Protein AF-0000000081091062 (afdb_homodimer)

Sequence (230 aa):
MADDKKVSDTETNADCGVCDRPVRKIGVLCGLCEGWFHVGCEKLSKDDYEKLTELGDKSHWFCKTCRSKFKGMKKEIQVLREDNKALKNRLEAVEKRMDDLQNDIGESDRRNKRRMADDKKVSDTETNADCGVCDRPVRKIGVLCGLCEGWFHVGCEKLSKDDYEKLTELGDKSHWFCKTCRSKFKGMKKEIQVLREDNKALKNRLEAVEKRMDDLQNDIGESDRRNKRR

Foldseek 3Di:
DPPPPQQPFPQDQAAAPQPRHGDTRAWDAAPPPRHIHHCVSQPHDPVNSVVCVVCPPVDGDHGPVVVVVVVCPVVVVVVVVVVVVVVVVVVVVVVVVVVVVVVVVVVVVVVVVVD/DPPPPQQPFPQDQAAAPQPRHGDTRAWDAAPPPRHIHHCVSQPHDPVNSVVCVVCPPVDGDHGPVVVVVVVCPVVVVVVVVVVVVVVVVVVVVVVVVVVVVVVVVVVVVVVVVVD

Nearest PDB structures (foldseek):
  7zez-assembly1_B  TM=8.146E-01  e=2.128E-04  Homo sapiens
  4l7x-assembly1_A  TM=8.444E-01  e=2.946E-03  Homo sapiens
  5wle-assembly1_A  TM=7.540E-01  e=1.119E-03  Drosophila melanogaster
  6lqf-assembly1_A  TM=7.008E-01  e=8.907E-03  Arabidopsis thaliana
  3qln-assembly1_A  TM=5.985E-01  e=3.030E-01  Homo sapiens

Solvent-accessible surface area (backbone atoms only — not comparable to full-atom values): 13055 Å² total; per-residue (Å²): 129,80,78,75,77,70,69,70,61,52,80,43,92,43,48,13,79,80,80,64,45,74,26,56,51,61,59,45,63,18,66,74,83,65,43,42,28,36,37,72,80,70,68,47,48,72,67,58,47,50,47,50,61,71,48,43,89,66,42,35,34,55,46,80,72,42,52,58,50,58,72,43,44,64,57,48,44,51,50,41,52,52,50,39,50,53,46,52,52,51,37,52,52,51,53,50,52,43,53,51,51,53,51,52,53,54,53,54,55,55,57,57,68,76,102,131,80,77,74,76,69,68,68,60,53,79,45,92,43,46,12,80,80,79,65,44,73,26,55,52,62,60,44,64,20,66,74,83,64,44,40,28,35,38,72,80,70,66,46,49,71,68,57,47,51,46,51,62,72,47,41,90,65,41,35,34,57,46,81,72,42,49,61,50,58,73,43,44,66,56,49,45,51,51,40,53,53,49,39,50,53,47,51,52,51,35,52,54,50,53,51,52,42,52,52,50,53,50,53,54,53,52,53,55,56,56,58,71,76,103

Structure (mmCIF, N/CA/C/O backbone):
data_AF-0000000081091062-model_v1
#
loop_
_entity.id
_entity.type
_entity.pdbx_description
1 polymer 'PHD-type domain-containing protein'
#
loop_
_atom_site.group_PDB
_atom_site.id
_atom_site.type_symbol
_atom_site.label_atom_id
_atom_site.label_alt_id
_atom_site.label_comp_id
_atom_site.label_asym_id
_atom_site.label_entity_id
_atom_site.label_seq_id
_atom_site.pdbx_PDB_ins_code
_atom_site.Cartn_x
_atom_site.Cartn_y
_atom_site.Cartn_z
_atom_site.occupancy
_atom_site.B_iso_or_equiv
_atom_site.auth_seq_id
_atom_site.auth_comp_id
_atom_site.auth_asym_id
_atom_site.auth_atom_id
_atom_site.pdbx_PDB_model_num
ATOM 1 N N . MET A 1 1 ? 2.865 -46.5 -8.258 1 29.78 1 MET A N 1
ATOM 2 C CA . MET A 1 1 ? 2.887 -45.875 -6.938 1 29.78 1 MET A CA 1
ATOM 3 C C . MET A 1 1 ? 2.912 -44.375 -7.039 1 29.78 1 MET A C 1
ATOM 5 O O . MET A 1 1 ? 3.881 -43.781 -7.535 1 29.78 1 MET A O 1
ATOM 9 N N . ALA A 1 2 ? 1.839 -43.75 -7.348 1 35.53 2 ALA A N 1
ATOM 10 C CA . ALA A 1 2 ? 1.676 -42.312 -7.582 1 35.53 2 ALA A CA 1
ATOM 11 C C . ALA A 1 2 ? 2.326 -41.5 -6.465 1 35.53 2 ALA A C 1
ATOM 13 O O . ALA A 1 2 ? 2.113 -41.781 -5.281 1 35.53 2 ALA A O 1
ATOM 14 N N . ASP A 1 3 ? 3.553 -41.094 -6.516 1 36.59 3 ASP A N 1
ATOM 15 C CA . ASP A 1 3 ? 4.195 -40.25 -5.527 1 36.59 3 ASP A CA 1
ATOM 16 C C . ASP A 1 3 ? 3.234 -39.156 -5.031 1 36.59 3 ASP A C 1
ATOM 18 O O . ASP A 1 3 ? 2.738 -38.375 -5.824 1 36.59 3 ASP A O 1
ATOM 22 N N . ASP A 1 4 ? 2.441 -39.438 -4.031 1 38.16 4 ASP A N 1
ATOM 23 C CA . ASP A 1 4 ? 1.649 -38.5 -3.258 1 38.16 4 ASP A CA 1
ATOM 24 C C . ASP A 1 4 ? 2.383 -37.156 -3.1 1 38.16 4 ASP A C 1
ATOM 26 O O . ASP A 1 4 ? 3.377 -37.062 -2.375 1 38.16 4 ASP A O 1
ATOM 30 N N . LYS A 1 5 ? 2.633 -36.469 -4.082 1 41.22 5 LYS A N 1
ATOM 31 C CA . LYS A 1 5 ? 3.176 -35.094 -3.951 1 41.22 5 LYS A CA 1
ATOM 32 C C . LYS A 1 5 ? 2.719 -34.469 -2.648 1 41.22 5 LYS A C 1
ATOM 34 O O . LYS A 1 5 ? 1.525 -34.219 -2.451 1 41.22 5 LYS A O 1
ATOM 39 N N . LYS A 1 6 ? 3.41 -34.594 -1.522 1 42.94 6 LYS A N 1
ATOM 40 C CA . LYS A 1 6 ? 3.293 -34.094 -0.149 1 42.94 6 LYS A CA 1
ATOM 41 C C . LYS A 1 6 ? 2.947 -32.625 -0.112 1 42.94 6 LYS A C 1
ATOM 43 O O . LYS A 1 6 ? 3.701 -31.797 -0.625 1 42.94 6 LYS A O 1
ATOM 48 N N . VAL A 1 7 ? 1.73 -32.281 -0.198 1 49.81 7 VAL A N 1
ATOM 49 C CA . VAL A 1 7 ? 1.332 -30.922 0.165 1 49.81 7 VAL A CA 1
ATOM 50 C C . VAL A 1 7 ? 2.168 -30.438 1.347 1 49.81 7 VAL A C 1
ATOM 52 O O . VAL A 1 7 ? 2.371 -31.172 2.316 1 49.81 7 VAL A O 1
ATOM 55 N N . SER A 1 8 ? 3.305 -29.938 1.084 1 46.97 8 SER A N 1
ATOM 56 C CA . SER A 1 8 ? 4.129 -29.391 2.154 1 46.97 8 SER A CA 1
ATOM 57 C C . SER A 1 8 ? 3.27 -28.906 3.318 1 46.97 8 SER A C 1
ATOM 59 O O . SER A 1 8 ? 2.32 -28.141 3.121 1 46.97 8 SER A O 1
ATOM 61 N N . ASP A 1 9 ? 3.057 -29.766 4.293 1 52.62 9 ASP A N 1
ATOM 62 C CA . ASP A 1 9 ? 2.436 -29.5 5.59 1 52.62 9 ASP A CA 1
ATOM 63 C C . ASP A 1 9 ? 2.896 -28.156 6.16 1 52.62 9 ASP A C 1
ATOM 65 O O . ASP A 1 9 ? 4.074 -27.984 6.477 1 52.62 9 ASP A O 1
ATOM 69 N N . THR A 1 10 ? 2.479 -27.109 5.57 1 58.25 10 THR A N 1
ATOM 70 C CA . THR A 1 10 ? 2.746 -25.844 6.266 1 58.25 10 THR A CA 1
ATOM 71 C C . THR A 1 10 ? 2.256 -25.922 7.711 1 58.25 10 THR A C 1
ATOM 73 O O . THR A 1 10 ? 1.062 -26.109 7.957 1 58.25 10 THR A O 1
ATOM 76 N N . GLU A 1 11 ? 2.996 -26.531 8.547 1 61.5 11 GLU A N 1
ATOM 77 C CA . GLU A 1 11 ? 2.66 -26.625 9.969 1 61.5 11 GLU A CA 1
ATOM 78 C C . GLU A 1 11 ? 2.523 -25.234 10.586 1 61.5 11 GLU A C 1
ATOM 80 O O . GLU A 1 11 ? 3.492 -24.469 10.641 1 61.5 11 GLU A O 1
ATOM 85 N N . THR A 1 12 ? 1.302 -24.609 10.336 1 71.81 12 THR A N 1
ATOM 86 C CA . THR A 1 12 ? 1.061 -23.359 11.062 1 71.81 12 THR A CA 1
ATOM 87 C C . THR A 1 12 ? 0.149 -23.609 12.258 1 71.81 12 THR A C 1
ATOM 89 O O . THR A 1 12 ? -0.66 -24.531 12.25 1 71.81 12 THR A O 1
ATOM 92 N N . ASN A 1 13 ? 0.395 -22.984 13.328 1 81.5 13 ASN A N 1
ATOM 93 C CA . ASN A 1 13 ? -0.463 -22.969 14.508 1 81.5 13 ASN A CA 1
ATOM 94 C C . ASN A 1 13 ? -1.442 -21.812 14.484 1 81.5 13 ASN A C 1
ATOM 96 O O . ASN A 1 13 ? -2.111 -21.531 15.477 1 81.5 13 ASN A O 1
ATOM 100 N N . ALA A 1 14 ? -1.646 -21.312 13.352 1 89.75 14 ALA A N 1
ATOM 101 C CA . ALA A 1 14 ? -2.525 -20.156 13.242 1 89.75 14 ALA A CA 1
ATOM 102 C C . ALA A 1 14 ? -3.969 -20.578 12.992 1 89.75 14 ALA A C 1
ATOM 104 O O . ALA A 1 14 ? -4.219 -21.656 12.461 1 89.75 14 ALA A O 1
ATOM 105 N N . ASP A 1 15 ? -4.91 -19.656 13.406 1 94.81 15 ASP A N 1
ATOM 106 C CA . ASP A 1 15 ? -6.324 -19.859 13.086 1 94.81 15 ASP A CA 1
ATOM 107 C C . ASP A 1 15 ? -6.668 -19.234 11.727 1 94.81 15 ASP A C 1
ATOM 109 O O . ASP A 1 15 ? -6.066 -18.25 11.32 1 94.81 15 ASP A O 1
ATOM 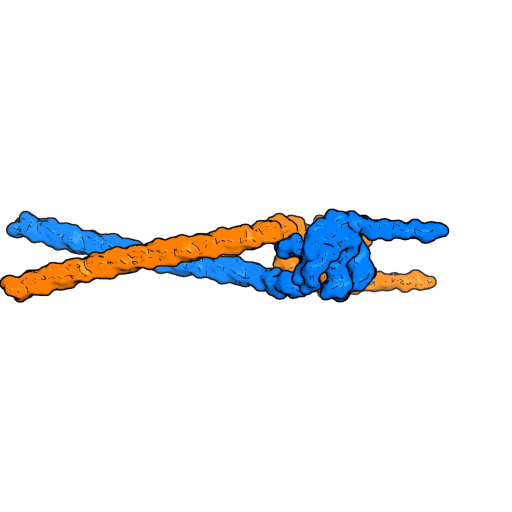113 N N . CYS A 1 16 ? -7.645 -19.875 11.156 1 96.44 16 CYS A N 1
ATOM 114 C CA . CYS A 1 16 ? -8.133 -19.391 9.867 1 96.44 16 CYS A CA 1
ATOM 115 C C . CYS A 1 16 ? -8.812 -18.031 10.016 1 96.44 16 CYS A C 1
ATOM 117 O O . CYS A 1 16 ? -9.68 -17.859 10.875 1 96.44 16 CYS A O 1
ATOM 119 N N . GLY A 1 17 ? -8.531 -17.156 9.203 1 95.06 17 GLY A N 1
ATOM 120 C CA . GLY A 1 17 ? -9.102 -15.812 9.234 1 95.06 17 GLY A CA 1
ATOM 121 C C . GLY A 1 17 ? -10.578 -15.781 8.875 1 95.06 17 GLY A C 1
ATOM 122 O O . GLY A 1 17 ? -11.234 -14.75 9.023 1 95.06 17 GLY A O 1
ATOM 123 N N . VAL A 1 18 ? -11.102 -16.938 8.375 1 94.94 18 VAL A N 1
ATOM 124 C CA . VAL A 1 18 ? -12.5 -16.969 7.977 1 94.94 18 VAL A CA 1
ATOM 125 C C . VAL A 1 18 ? -13.328 -17.703 9.023 1 94.94 18 VAL A C 1
ATOM 127 O O . VAL A 1 18 ? -14.305 -17.172 9.547 1 94.94 18 VAL A O 1
ATOM 130 N N . CYS A 1 19 ? -12.938 -18.891 9.461 1 96.25 19 CYS A N 1
ATOM 131 C CA . CYS A 1 19 ? -13.781 -19.719 10.312 1 96.25 19 CYS A CA 1
ATOM 132 C C . CYS A 1 19 ? -13.242 -19.766 11.742 1 96.25 19 CYS A C 1
ATOM 134 O O . CYS A 1 19 ? -13.875 -20.328 12.633 1 96.25 19 CYS A O 1
ATOM 136 N N . ASP A 1 20 ? -12.133 -19.281 11.898 1 95.25 20 ASP A N 1
ATOM 137 C CA . ASP A 1 20 ? -11.492 -19.156 13.203 1 95.25 20 ASP A CA 1
ATOM 138 C C . ASP A 1 20 ? -11.117 -20.531 13.766 1 95.25 20 ASP A C 1
ATOM 140 O O . ASP A 1 20 ? -11.047 -20.703 14.977 1 95.25 20 ASP A O 1
ATOM 144 N N . ARG A 1 21 ? -10.945 -21.547 12.984 1 94.5 21 ARG A N 1
ATOM 145 C CA . ARG A 1 21 ? -10.445 -22.859 13.352 1 94.5 21 ARG A CA 1
ATOM 146 C C . ARG A 1 21 ? -8.992 -23.047 12.93 1 94.5 21 ARG A C 1
ATOM 148 O O . ARG A 1 21 ? -8.523 -22.375 12.008 1 94.5 21 ARG A O 1
ATOM 155 N N . PRO A 1 22 ? -8.227 -23.828 13.625 1 93.44 22 PRO A N 1
ATOM 156 C CA . PRO A 1 22 ? -6.805 -23.984 13.32 1 93.44 22 PRO A CA 1
ATOM 157 C C . PRO A 1 22 ? -6.551 -24.438 11.883 1 93.44 22 PRO A C 1
ATOM 159 O O . PRO A 1 22 ? -7.277 -25.281 11.359 1 93.44 22 PRO A O 1
ATOM 162 N N . VAL A 1 23 ? -5.625 -23.75 11.234 1 90.88 23 VAL A N 1
ATOM 163 C CA . VAL A 1 23 ? -5.16 -24.156 9.914 1 90.88 23 VAL A CA 1
ATOM 164 C C . VAL A 1 23 ? -4.113 -25.266 10.055 1 90.88 23 VAL A C 1
ATOM 166 O O . VAL A 1 23 ? -3.014 -25.016 10.562 1 90.88 23 VAL A O 1
ATOM 169 N N . ARG A 1 24 ? -4.32 -26.469 9.82 1 78.38 24 ARG A N 1
ATOM 170 C CA . ARG A 1 24 ? -3.4 -27.562 10.133 1 78.38 24 ARG A CA 1
ATOM 171 C C . ARG A 1 24 ? -2.596 -27.969 8.898 1 78.38 24 ARG A C 1
ATOM 173 O O . ARG A 1 24 ? -1.365 -28.016 8.945 1 78.38 24 ARG A O 1
ATOM 180 N N . LYS A 1 25 ? -3.139 -28.469 7.785 1 72 25 LYS A N 1
ATOM 181 C CA . LYS A 1 25 ? -2.338 -29.031 6.707 1 72 25 LYS A CA 1
ATOM 182 C C . LYS A 1 25 ? -2.449 -28.203 5.434 1 72 25 LYS A C 1
ATOM 184 O O . LYS A 1 25 ? -1.444 -27.922 4.773 1 72 25 LYS A O 1
ATOM 189 N N . ILE A 1 26 ? -3.578 -27.797 5.137 1 80.31 26 ILE A N 1
ATOM 190 C CA . ILE A 1 26 ? -3.797 -27.141 3.85 1 80.31 26 ILE A CA 1
ATOM 191 C C . ILE A 1 26 ? -4.242 -25.703 4.074 1 80.31 26 ILE A C 1
ATOM 193 O O . ILE A 1 26 ? -5.395 -25.453 4.438 1 80.31 26 ILE A O 1
ATOM 197 N N . GLY A 1 27 ? -3.164 -24.812 4.07 1 91.38 27 GLY A N 1
ATOM 198 C CA . GLY A 1 27 ? -3.494 -23.406 4.227 1 91.38 27 GLY A CA 1
ATOM 199 C C . GLY A 1 27 ? -2.713 -22.5 3.293 1 91.38 27 GLY A C 1
ATOM 200 O O . GLY A 1 27 ? -1.697 -22.906 2.729 1 91.38 27 GLY A O 1
ATOM 201 N N . VAL A 1 28 ? -3.289 -21.391 3.066 1 93.75 28 VAL A N 1
ATOM 202 C CA . VAL A 1 28 ? -2.664 -20.391 2.217 1 93.75 28 VAL A CA 1
ATOM 203 C C . VAL A 1 28 ? -2.428 -19.109 3.021 1 93.75 28 VAL A C 1
ATOM 205 O O . VAL A 1 28 ? -3.275 -18.703 3.818 1 93.75 28 VAL A O 1
ATOM 208 N N . LEU A 1 29 ? -1.247 -18.609 2.783 1 94.31 29 LEU A N 1
ATOM 209 C CA . LEU A 1 29 ? -0.843 -17.375 3.469 1 94.31 29 LEU A CA 1
ATOM 210 C C . LEU A 1 29 ? -1.182 -16.156 2.631 1 94.31 29 LEU A C 1
ATOM 212 O O . LEU A 1 29 ? -0.846 -16.094 1.445 1 94.31 29 LEU A O 1
ATOM 216 N N . CYS A 1 30 ? -1.848 -15.234 3.248 1 96.44 30 CYS A N 1
ATOM 217 C CA . CYS A 1 30 ? -2.125 -13.969 2.576 1 96.44 30 CYS A CA 1
ATOM 218 C C . CYS A 1 30 ? -0.884 -13.086 2.549 1 96.44 30 CYS A C 1
ATOM 220 O O . CYS A 1 30 ? -0.283 -12.812 3.592 1 96.44 30 CYS A O 1
ATOM 222 N N . GLY A 1 31 ? -0.601 -12.555 1.461 1 94.88 31 GLY A N 1
ATOM 223 C CA . GLY A 1 31 ? 0.601 -11.75 1.286 1 94.88 31 GLY A CA 1
ATOM 224 C C . GLY A 1 31 ? 0.479 -10.359 1.87 1 94.88 31 GLY A C 1
ATOM 225 O O . GLY A 1 31 ? 1.482 -9.664 2.055 1 94.88 31 GLY A O 1
ATOM 226 N N . LEU A 1 32 ? -0.707 -9.969 2.166 1 95.44 32 LEU A N 1
ATOM 227 C CA . LEU A 1 32 ? -0.929 -8.602 2.637 1 95.44 32 LEU A CA 1
ATOM 228 C C . LEU A 1 32 ? -1.136 -8.578 4.148 1 95.44 32 LEU A C 1
ATOM 230 O O . LEU A 1 32 ? -0.343 -7.973 4.875 1 95.44 32 LEU A O 1
ATOM 234 N N . CYS A 1 33 ? -2.047 -9.297 4.676 1 95.75 33 CYS A N 1
ATOM 235 C CA . CYS A 1 33 ? -2.342 -9.273 6.105 1 95.75 33 CYS A CA 1
ATOM 236 C C . CYS A 1 33 ? -1.521 -10.32 6.848 1 95.75 33 CYS A C 1
ATOM 238 O O . CYS A 1 33 ? -1.482 -10.336 8.078 1 95.75 33 CYS A O 1
ATOM 240 N N . GLU A 1 34 ? -1.02 -11.25 6.117 1 94.06 34 GLU A N 1
ATOM 241 C CA . GLU A 1 34 ? -0.157 -12.312 6.625 1 94.06 34 GLU A CA 1
ATOM 242 C C . GLU A 1 34 ? -0.936 -13.273 7.512 1 94.06 34 GLU A C 1
ATOM 244 O O . GLU A 1 34 ? -0.377 -13.867 8.438 1 94.06 34 GLU A O 1
ATOM 249 N N . GLY A 1 35 ? -2.176 -13.305 7.234 1 94.88 35 GLY A N 1
ATOM 250 C CA . GLY A 1 35 ? -3.012 -14.312 7.855 1 94.88 35 GLY A CA 1
ATOM 251 C C . GLY A 1 35 ? -3.02 -15.633 7.102 1 94.88 35 GLY A C 1
ATOM 252 O O . GLY A 1 35 ? -2.73 -15.664 5.902 1 94.88 35 GLY A O 1
ATOM 253 N N . TRP A 1 36 ? -3.404 -16.703 7.883 1 95.5 36 TRP A N 1
ATOM 254 C CA . TRP A 1 36 ? -3.543 -18.016 7.27 1 95.5 36 TRP A CA 1
ATOM 255 C C . TRP A 1 36 ? -5.012 -18.359 7.043 1 95.5 36 TRP A C 1
ATOM 257 O O . TRP A 1 36 ? -5.867 -18.031 7.871 1 95.5 36 TRP A O 1
ATOM 267 N N . PHE A 1 37 ? -5.191 -19.094 5.961 1 96.38 37 PHE A N 1
ATOM 268 C CA . PHE A 1 37 ? -6.559 -19.406 5.562 1 96.38 37 PHE A CA 1
ATOM 269 C C . PHE A 1 37 ? -6.664 -20.844 5.062 1 96.38 37 PHE A C 1
ATOM 271 O O . PHE A 1 37 ? -5.773 -21.328 4.359 1 96.38 37 PHE A O 1
ATOM 278 N N . HIS A 1 38 ? -7.801 -21.438 5.414 1 95 38 HIS A N 1
ATOM 279 C CA . HIS A 1 38 ? -8.117 -22.703 4.75 1 95 38 HIS A CA 1
ATOM 280 C C . HIS A 1 38 ? -8.359 -22.484 3.258 1 95 38 HIS A C 1
ATOM 282 O O . HIS A 1 38 ? -9.039 -21.547 2.863 1 95 38 HIS A O 1
ATOM 288 N N . VAL A 1 39 ? -7.852 -23.406 2.523 1 94.31 39 VAL A N 1
ATOM 289 C CA . VAL A 1 39 ? -8.07 -23.359 1.081 1 94.31 39 VAL A CA 1
ATOM 290 C C . VAL A 1 39 ? -9.562 -23.422 0.781 1 94.31 39 VAL A C 1
ATOM 292 O O . VAL A 1 39 ? -10.07 -22.641 -0.038 1 94.31 39 VAL A O 1
ATOM 295 N N . GLY A 1 40 ? -10.258 -24.266 1.485 1 94.19 40 GLY A N 1
ATOM 296 C CA . GLY A 1 40 ? -11.695 -24.406 1.305 1 94.19 40 GLY A CA 1
ATOM 297 C C . GLY A 1 40 ? -12.461 -23.172 1.723 1 94.19 40 GLY A C 1
ATOM 298 O O . GLY A 1 40 ? -13.445 -22.797 1.076 1 94.19 40 GLY A O 1
ATOM 299 N N . CYS A 1 41 ? -12.109 -22.453 2.76 1 95.75 41 CYS A N 1
ATOM 300 C CA . CYS A 1 41 ? -12.797 -21.266 3.258 1 95.75 41 CYS A CA 1
ATOM 301 C C . CYS A 1 41 ? -12.656 -20.109 2.279 1 95.75 41 CYS A C 1
ATOM 303 O O . CYS A 1 41 ? -13.547 -19.266 2.176 1 95.75 41 CYS A O 1
ATOM 305 N N . GLU A 1 42 ? -11.57 -20.109 1.575 1 96 42 GLU A N 1
ATOM 306 C CA . GLU A 1 42 ? -11.336 -19.062 0.588 1 96 42 GLU A CA 1
ATOM 307 C C . GLU A 1 42 ? -11.758 -19.5 -0.807 1 96 42 GLU A C 1
ATOM 309 O O . GLU A 1 42 ? -11.531 -18.797 -1.79 1 96 42 GLU A O 1
ATOM 314 N N . LYS 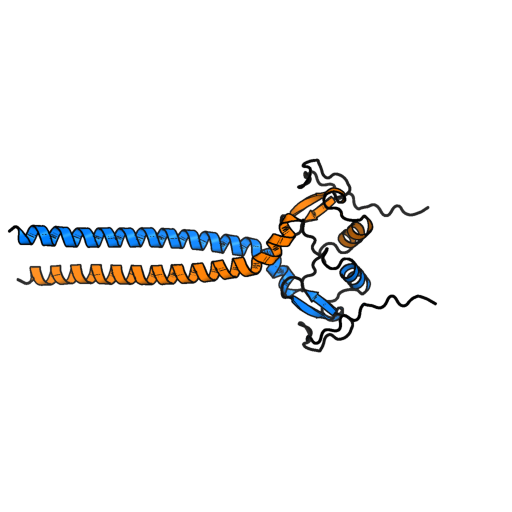A 1 43 ? -12.25 -20.75 -0.896 1 95.19 43 LYS A N 1
ATOM 315 C CA . LYS A 1 43 ? -12.797 -21.297 -2.135 1 95.19 43 LYS A CA 1
ATOM 316 C C . LYS A 1 43 ? -11.711 -21.406 -3.207 1 95.19 43 LYS A C 1
ATOM 318 O O . LYS A 1 43 ? -11.953 -21.109 -4.375 1 95.19 43 LYS A O 1
ATOM 323 N N . LEU A 1 44 ? -10.602 -21.734 -2.779 1 94.62 44 LEU A N 1
ATOM 324 C CA . LEU A 1 44 ? -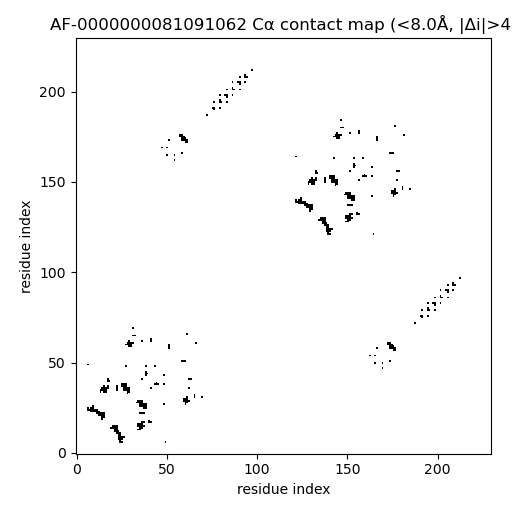9.492 -22.016 -3.689 1 94.62 44 LEU A CA 1
ATOM 325 C C . LEU A 1 44 ? -9.516 -23.484 -4.137 1 94.62 44 LEU A C 1
ATOM 327 O O . LEU A 1 44 ? -9.719 -24.375 -3.32 1 94.62 44 LEU A O 1
ATOM 331 N N . SER A 1 45 ? -9.398 -23.672 -5.375 1 95.38 45 SER A N 1
ATOM 332 C CA . SER A 1 45 ? -9.312 -25.047 -5.855 1 95.38 45 SER A CA 1
ATOM 333 C C . SER A 1 45 ? -7.988 -25.703 -5.453 1 95.38 45 SER A C 1
ATOM 335 O O . SER A 1 45 ? -7.02 -25 -5.156 1 95.38 45 SER A O 1
ATOM 337 N N . LYS A 1 46 ? -8 -26.984 -5.426 1 93.62 46 LYS A N 1
ATOM 338 C CA . LYS A 1 46 ? -6.766 -27.719 -5.148 1 93.62 46 LYS A CA 1
ATOM 339 C C . LYS A 1 46 ? -5.68 -27.359 -6.16 1 93.62 46 LYS A C 1
ATOM 341 O O . LYS A 1 46 ? -4.516 -27.203 -5.797 1 93.62 46 LYS A O 1
ATOM 346 N N . ASP A 1 47 ? -6.129 -27.266 -7.422 1 96 47 ASP A N 1
ATOM 347 C CA . ASP A 1 47 ? -5.199 -26.922 -8.492 1 96 47 ASP A CA 1
ATOM 348 C C . ASP A 1 47 ? -4.59 -25.547 -8.281 1 96 47 ASP A C 1
ATOM 350 O O . ASP A 1 47 ? -3.373 -25.375 -8.398 1 96 47 ASP A O 1
ATOM 354 N N . ASP A 1 48 ? -5.406 -24.578 -8.031 1 96.06 48 ASP A N 1
ATOM 355 C CA . ASP A 1 48 ? -4.922 -23.234 -7.777 1 96.06 48 ASP A CA 1
ATOM 356 C C . ASP A 1 48 ? -3.979 -23.203 -6.578 1 96.06 48 ASP A C 1
ATOM 358 O O . ASP A 1 48 ? -2.938 -22.547 -6.613 1 96.06 48 ASP A O 1
ATOM 362 N N . TYR A 1 49 ? -4.363 -23.938 -5.574 1 95.31 49 TYR A N 1
ATOM 363 C CA . TYR A 1 49 ? -3.539 -24.016 -4.375 1 95.31 49 TYR A CA 1
ATOM 364 C C . TYR A 1 49 ? -2.158 -24.578 -4.703 1 95.31 49 TYR A C 1
ATOM 366 O O . TYR A 1 49 ? -1.145 -24.062 -4.227 1 95.31 49 TYR A O 1
ATOM 374 N N . GLU A 1 50 ? -2.117 -25.609 -5.387 1 95.44 50 GLU A N 1
ATOM 375 C CA . GLU A 1 50 ? -0.848 -26.219 -5.77 1 95.44 50 GLU A CA 1
ATOM 376 C C . GLU A 1 50 ? 0.017 -25.25 -6.562 1 95.44 50 GLU A C 1
ATOM 378 O O . GLU A 1 50 ? 1.225 -25.156 -6.332 1 95.44 50 GLU A O 1
ATOM 383 N N . LYS A 1 51 ? -0.599 -24.578 -7.492 1 96.94 51 LYS A N 1
ATOM 384 C CA . LYS A 1 51 ? 0.135 -23.594 -8.281 1 96.94 51 LYS A CA 1
ATOM 385 C C . LYS A 1 51 ? 0.696 -22.484 -7.387 1 96.94 51 LYS A C 1
ATOM 387 O O . LYS A 1 51 ? 1.847 -22.078 -7.551 1 96.94 51 LYS A O 1
ATOM 392 N N . LEU A 1 52 ? -0.096 -21.984 -6.488 1 96.12 52 LEU A N 1
ATOM 393 C CA . LEU A 1 52 ? 0.352 -20.953 -5.559 1 96.12 52 LEU A CA 1
ATOM 394 C C . LEU A 1 52 ? 1.524 -21.453 -4.719 1 96.12 52 LEU A C 1
ATOM 396 O O . LEU A 1 52 ? 2.494 -20.719 -4.504 1 96.12 52 LEU A O 1
ATOM 400 N N . THR A 1 53 ? 1.396 -22.625 -4.199 1 93.69 53 THR A N 1
ATOM 401 C CA . THR A 1 53 ? 2.438 -23.219 -3.373 1 93.69 53 THR A CA 1
ATOM 402 C C . THR A 1 53 ? 3.73 -23.391 -4.164 1 93.69 53 THR A C 1
ATOM 404 O O . THR A 1 53 ? 4.82 -23.141 -3.643 1 93.69 53 THR A O 1
ATOM 407 N N . GLU A 1 54 ? 3.627 -23.766 -5.367 1 95.69 54 GLU A N 1
ATOM 408 C CA . GLU A 1 54 ? 4.797 -23.984 -6.215 1 95.69 54 GLU A CA 1
ATOM 409 C C . GLU A 1 54 ? 5.477 -22.672 -6.57 1 95.69 54 GLU A C 1
ATOM 411 O O . GLU A 1 54 ? 6.703 -22.609 -6.68 1 95.69 54 GLU A O 1
ATOM 416 N N . LEU A 1 55 ? 4.719 -21.703 -6.793 1 95.62 55 LEU A N 1
ATOM 417 C CA . LEU A 1 55 ? 5.262 -20.391 -7.125 1 95.62 55 LEU A CA 1
ATOM 418 C C . LEU A 1 55 ? 5.945 -19.75 -5.914 1 95.62 55 LEU A C 1
ATOM 420 O O . LEU A 1 55 ? 6.91 -19 -6.062 1 95.62 55 LEU A O 1
ATOM 424 N N . GLY A 1 56 ? 5.398 -19.969 -4.688 1 92.88 56 GLY A N 1
ATOM 425 C CA . GLY A 1 56 ? 6.012 -19.438 -3.482 1 92.88 56 GLY A CA 1
ATOM 426 C C . GLY A 1 56 ? 6.082 -17.922 -3.471 1 92.88 56 GLY A C 1
ATOM 427 O O . GLY A 1 56 ? 5.082 -17.25 -3.709 1 92.88 56 GLY A O 1
ATOM 428 N N . ASP A 1 57 ? 7.266 -17.453 -3.326 1 90.56 57 ASP A N 1
ATOM 429 C CA . ASP A 1 57 ? 7.477 -16.031 -3.125 1 90.56 57 ASP A CA 1
ATOM 430 C C . ASP A 1 57 ? 7.406 -15.273 -4.449 1 90.56 57 ASP A C 1
ATOM 432 O O . ASP A 1 57 ? 7.445 -14.039 -4.465 1 90.56 57 ASP A O 1
ATOM 436 N N . LYS A 1 58 ? 7.25 -15.984 -5.566 1 93.5 58 LYS A N 1
ATOM 437 C CA . LYS A 1 58 ? 7.172 -15.344 -6.875 1 93.5 58 LYS A CA 1
ATOM 438 C C . LYS A 1 58 ? 5.777 -14.789 -7.133 1 93.5 58 LYS A C 1
ATOM 440 O O . LYS A 1 58 ? 5.57 -14.031 -8.086 1 93.5 58 LYS A O 1
ATOM 445 N N . SER A 1 59 ? 4.871 -15.156 -6.359 1 94.38 59 SER A N 1
ATOM 446 C CA . SER A 1 59 ? 3.502 -14.664 -6.469 1 94.38 59 SER A CA 1
ATOM 447 C C . SER A 1 59 ? 2.918 -14.344 -5.098 1 94.38 59 SER A C 1
ATOM 449 O O . SER A 1 59 ? 3.432 -14.812 -4.074 1 94.38 59 SER A O 1
ATOM 451 N N . HIS A 1 60 ? 1.899 -13.586 -5.176 1 95 60 HIS A N 1
ATOM 452 C CA . HIS A 1 60 ? 1.229 -13.188 -3.943 1 95 60 HIS A CA 1
ATOM 453 C C . HIS A 1 60 ? -0.274 -13.422 -4.031 1 95 60 HIS A C 1
ATOM 455 O O . HIS A 1 60 ? -0.911 -13.047 -5.016 1 95 60 HIS A O 1
ATOM 461 N N . TRP A 1 61 ? -0.707 -14.07 -3.053 1 96.88 61 TRP A N 1
ATOM 462 C CA . TRP A 1 61 ? -2.143 -14.289 -2.906 1 96.88 61 TRP A CA 1
ATOM 463 C C . TRP A 1 61 ? -2.713 -13.422 -1.789 1 96.88 61 TRP A C 1
ATOM 465 O O . TRP A 1 61 ? -2.092 -13.266 -0.736 1 96.88 61 TRP A O 1
ATOM 475 N N . PHE A 1 62 ? -3.881 -12.852 -2.107 1 97.12 62 PHE A N 1
ATOM 476 C CA . PHE A 1 62 ? -4.574 -12.031 -1.115 1 97.12 62 PHE A CA 1
ATOM 477 C C . PHE A 1 62 ? -5.922 -12.648 -0.755 1 97.12 62 PHE A C 1
ATOM 479 O O . PHE A 1 62 ? -6.645 -13.125 -1.631 1 97.12 62 PHE A O 1
ATOM 486 N N . CYS A 1 63 ? -6.219 -12.609 0.484 1 97 63 CYS A N 1
ATOM 487 C CA . CYS A 1 63 ? -7.539 -13.031 0.932 1 97 63 CYS A CA 1
ATOM 488 C C . CYS A 1 63 ? -8.617 -12.07 0.447 1 97 63 CYS A C 1
ATOM 490 O O . CYS A 1 63 ? -8.305 -10.992 -0.055 1 97 63 CYS A O 1
ATOM 492 N N . LYS A 1 64 ? -9.758 -12.461 0.637 1 95.06 64 LYS A N 1
ATOM 493 C CA . LYS A 1 64 ? -10.898 -11.703 0.126 1 95.06 64 LYS A CA 1
ATOM 494 C C . LYS A 1 64 ? -10.859 -10.258 0.606 1 95.06 64 LYS A C 1
ATOM 496 O O . LYS A 1 64 ? -11.062 -9.328 -0.182 1 95.06 64 LYS A O 1
ATOM 501 N N . THR A 1 65 ? -10.586 -10.062 1.847 1 95.5 65 THR A N 1
ATOM 502 C CA . THR A 1 65 ? -10.555 -8.727 2.4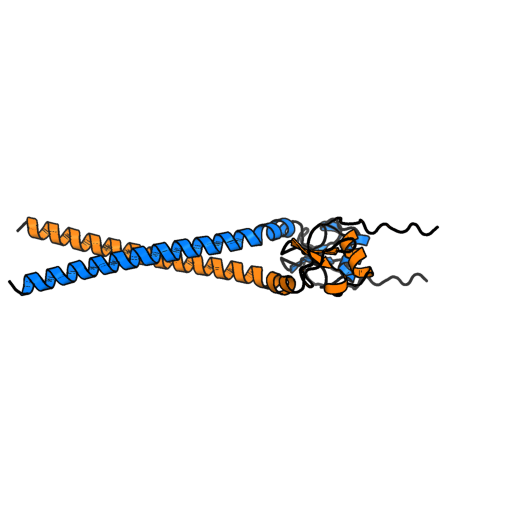39 1 95.5 65 THR A CA 1
ATOM 503 C C . THR A 1 65 ? -9.406 -7.91 1.867 1 95.5 65 THR A C 1
ATOM 505 O O . THR A 1 65 ? -9.57 -6.73 1.539 1 95.5 65 THR A O 1
ATOM 508 N N . CYS A 1 66 ? -8.336 -8.508 1.614 1 96.5 66 CYS A N 1
ATOM 509 C CA . CYS A 1 66 ? -7.117 -7.793 1.245 1 96.5 66 CYS A CA 1
ATOM 510 C C . CYS A 1 66 ? -7.09 -7.5 -0.25 1 96.5 66 CYS A C 1
ATOM 512 O O . CYS A 1 66 ? -6.348 -6.625 -0.702 1 96.5 66 CYS A O 1
ATOM 514 N N . ARG A 1 67 ? -7.859 -8.289 -0.983 1 94.12 67 ARG A N 1
ATOM 515 C CA . ARG A 1 67 ? -7.941 -7.992 -2.408 1 94.12 67 ARG A CA 1
ATOM 516 C C . ARG A 1 67 ? -8.398 -6.555 -2.643 1 94.12 67 ARG A C 1
ATOM 518 O O . ARG A 1 67 ? -7.812 -5.836 -3.455 1 94.12 67 ARG A O 1
ATOM 525 N N . SER A 1 68 ? -9.383 -6.148 -1.932 1 93.75 68 SER A N 1
ATOM 526 C CA . SER A 1 68 ? -9.906 -4.793 -2.059 1 93.75 68 SER A CA 1
ATOM 527 C C . SER A 1 68 ? -8.969 -3.773 -1.424 1 93.75 68 SER A C 1
ATOM 529 O O . SER A 1 68 ? -8.781 -2.676 -1.957 1 93.75 68 SER A O 1
ATOM 531 N N . LYS A 1 69 ? -8.391 -4.164 -0.305 1 95.44 69 LYS A N 1
ATOM 532 C CA . LYS A 1 69 ? -7.469 -3.273 0.394 1 95.44 69 LYS A CA 1
ATOM 533 C C . LYS A 1 69 ? -6.258 -2.941 -0.477 1 95.44 69 LYS A C 1
ATOM 535 O O . LYS A 1 69 ? -5.824 -1.789 -0.534 1 95.44 69 LYS A O 1
ATOM 540 N N . PHE A 1 70 ? -5.809 -3.92 -1.147 1 95.38 70 PHE A N 1
ATOM 541 C CA . PHE A 1 70 ? -4.621 -3.768 -1.979 1 95.38 70 PHE A CA 1
ATOM 542 C C . PHE A 1 70 ? -4.852 -2.732 -3.072 1 95.38 70 PHE A C 1
ATOM 544 O O . PHE A 1 70 ? -3.994 -1.885 -3.324 1 95.38 70 PHE A O 1
ATOM 551 N N . LYS A 1 71 ? -5.949 -2.756 -3.676 1 90.94 71 LYS A N 1
ATOM 552 C CA . LYS A 1 71 ? -6.293 -1.849 -4.77 1 90.94 71 LYS A CA 1
ATOM 553 C C . LYS A 1 71 ? -6.352 -0.403 -4.285 1 90.94 71 LYS A C 1
ATOM 555 O O . LYS A 1 71 ? -6.059 0.523 -5.043 1 90.94 71 LYS A O 1
ATOM 560 N N . GLY A 1 72 ? -6.578 -0.239 -3.041 1 94.88 72 GLY A N 1
ATOM 561 C CA . GLY A 1 72 ? -6.762 1.103 -2.514 1 94.88 72 GLY A CA 1
ATOM 562 C C . GLY A 1 72 ? -5.508 1.673 -1.88 1 94.88 72 GLY A C 1
ATOM 563 O O . GLY A 1 72 ? -5.457 2.859 -1.549 1 94.88 72 GLY A O 1
ATOM 564 N N . MET A 1 73 ? -4.543 0.868 -1.786 1 96.25 73 MET A N 1
ATOM 565 C CA . MET A 1 73 ? -3.357 1.278 -1.038 1 96.25 73 MET A CA 1
ATOM 566 C C . MET A 1 73 ? -2.639 2.424 -1.744 1 96.25 73 MET A C 1
ATOM 568 O O . MET A 1 73 ? -2.217 3.387 -1.103 1 96.25 73 MET A O 1
ATOM 572 N N . LYS A 1 74 ? -2.463 2.324 -3.064 1 94.81 74 LYS A N 1
ATOM 573 C CA . LYS A 1 74 ? -1.815 3.391 -3.824 1 94.81 74 LYS A CA 1
ATOM 574 C C . LYS A 1 74 ? -2.555 4.715 -3.654 1 94.81 74 LYS A C 1
ATOM 576 O O . LYS A 1 74 ? -1.933 5.754 -3.426 1 94.81 74 LYS A O 1
ATOM 581 N N . LYS A 1 75 ? -3.77 4.676 -3.76 1 97.12 75 LYS A N 1
ATOM 582 C CA . LYS A 1 75 ? -4.59 5.871 -3.605 1 97.12 75 LYS A CA 1
ATOM 583 C C . LYS A 1 75 ? -4.492 6.426 -2.188 1 97.12 75 LYS A C 1
ATOM 585 O O . LYS A 1 75 ? -4.406 7.641 -1.995 1 97.12 75 LYS A O 1
ATOM 590 N N . GLU A 1 76 ? -4.504 5.547 -1.213 1 97.81 76 GLU A N 1
ATOM 591 C CA . GLU A 1 76 ? -4.414 5.984 0.177 1 97.81 76 GLU A CA 1
ATOM 592 C C . GLU A 1 76 ? -3.09 6.688 0.451 1 97.81 76 GLU A C 1
ATOM 594 O O . GLU A 1 76 ? -3.055 7.711 1.139 1 97.81 76 GLU A O 1
ATOM 599 N N . ILE A 1 77 ? -2.107 6.109 -0.074 1 98 77 ILE A N 1
ATOM 600 C CA . ILE A 1 77 ? -0.795 6.727 0.086 1 98 77 ILE A CA 1
ATOM 601 C C . ILE A 1 77 ? -0.793 8.109 -0.563 1 98 77 ILE A C 1
ATOM 603 O O . ILE A 1 77 ? -0.297 9.07 0.02 1 98 77 ILE A O 1
ATOM 607 N N . GLN A 1 78 ? -1.317 8.164 -1.721 1 98.31 78 GLN A N 1
ATOM 608 C CA . GLN A 1 78 ? -1.382 9.438 -2.432 1 98.31 78 GLN A CA 1
ATOM 609 C C . GLN A 1 78 ? -2.18 10.469 -1.64 1 98.31 78 GLN A C 1
ATOM 611 O O . GLN A 1 78 ? -1.761 11.625 -1.518 1 98.31 78 GLN A O 1
ATOM 616 N N . VAL A 1 79 ? -3.285 10.07 -1.155 1 98.75 79 VAL A N 1
ATOM 617 C CA . VAL A 1 79 ? -4.156 10.969 -0.4 1 98.75 79 VAL A CA 1
ATOM 618 C C . VAL A 1 79 ? -3.434 11.461 0.851 1 98.75 79 VAL A C 1
ATOM 620 O O . VAL A 1 79 ? -3.451 12.656 1.156 1 98.75 79 VAL A O 1
ATOM 623 N N . LEU A 1 80 ? -2.791 10.602 1.502 1 98.81 80 LEU A N 1
ATOM 624 C CA . LEU A 1 80 ? -2.084 10.961 2.727 1 98.81 80 LEU A CA 1
ATOM 625 C C . LEU A 1 80 ? -0.946 11.93 2.432 1 98.81 80 LEU A C 1
ATOM 627 O O . LEU A 1 80 ? -0.701 12.859 3.205 1 98.81 80 LEU A O 1
ATOM 631 N N . ARG A 1 81 ? -0.286 11.703 1.37 1 98.88 81 ARG A N 1
ATOM 632 C CA . ARG A 1 81 ? 0.778 12.617 0.968 1 98.88 81 ARG A CA 1
ATOM 633 C C . ARG A 1 81 ? 0.227 14.016 0.691 1 98.88 81 ARG A C 1
ATOM 635 O O . ARG A 1 81 ? 0.819 15.016 1.104 1 98.88 81 ARG A O 1
ATOM 642 N N . GLU A 1 82 ? -0.834 14.07 -0.015 1 98.88 82 GLU A N 1
ATOM 643 C CA . GLU A 1 82 ? -1.464 15.344 -0.336 1 98.88 82 GLU A CA 1
ATOM 644 C C . GLU A 1 82 ? -1.968 16.047 0.923 1 98.88 82 GLU A C 1
ATOM 646 O O . GLU A 1 82 ? -1.819 17.266 1.067 1 98.88 82 GLU A O 1
ATOM 651 N N . ASP A 1 83 ? -2.562 15.273 1.791 1 98.81 83 ASP A N 1
ATOM 652 C CA . ASP A 1 83 ? -3.025 15.828 3.059 1 98.81 83 ASP A CA 1
ATOM 653 C C . ASP A 1 83 ? -1.864 16.406 3.865 1 98.81 83 ASP A C 1
ATOM 655 O O . ASP A 1 83 ? -1.978 17.5 4.438 1 98.81 83 ASP A O 1
ATOM 659 N N . ASN A 1 84 ? -0.881 15.672 3.91 1 98.81 84 ASN A N 1
ATOM 660 C CA . ASN A 1 84 ? 0.297 16.141 4.637 1 98.81 84 ASN A CA 1
ATOM 661 C C . ASN A 1 84 ? 0.853 17.422 4.043 1 98.81 84 ASN A C 1
ATOM 663 O O . ASN A 1 84 ? 1.229 18.344 4.773 1 98.81 84 ASN A O 1
ATOM 667 N N . LYS A 1 85 ? 0.872 17.406 2.807 1 98.88 85 LYS A N 1
ATOM 668 C CA . LYS A 1 85 ? 1.344 18.625 2.143 1 98.88 85 LYS A CA 1
ATOM 669 C C . LYS A 1 85 ? 0.451 19.812 2.473 1 98.88 85 LYS A C 1
ATOM 671 O O . LYS A 1 85 ? 0.945 20.906 2.779 1 98.88 85 LYS A O 1
ATOM 676 N N . ALA A 1 86 ? -0.823 19.672 2.373 1 98.88 86 ALA A N 1
ATOM 677 C CA . ALA A 1 86 ? -1.781 20.734 2.67 1 98.88 86 ALA A CA 1
ATOM 678 C C . ALA A 1 86 ? -1.644 21.203 4.113 1 98.88 86 ALA A C 1
ATOM 680 O O . ALA A 1 86 ? -1.676 22.406 4.383 1 98.88 86 ALA A O 1
ATOM 681 N N . LEU A 1 87 ? -1.483 20.281 5.012 1 98.88 87 LEU A N 1
ATOM 682 C CA . LEU A 1 87 ? -1.336 20.609 6.426 1 98.88 87 LEU A CA 1
ATOM 683 C C . LEU A 1 87 ? -0.043 21.391 6.668 1 98.88 87 LEU A C 1
ATOM 685 O O . LEU A 1 87 ? -0.023 22.344 7.449 1 98.88 87 LEU A O 1
ATOM 689 N N . LYS A 1 88 ? 0.978 20.953 6.086 1 98.88 88 LYS A N 1
ATOM 690 C CA . LYS A 1 88 ? 2.248 21.672 6.207 1 98.88 88 LYS A CA 1
ATOM 691 C C . LYS A 1 88 ? 2.127 23.094 5.695 1 98.88 88 LYS A C 1
ATOM 693 O O . LYS A 1 88 ? 2.641 24.031 6.32 1 98.88 88 LYS A O 1
ATOM 698 N N . ASN A 1 89 ? 1.452 23.297 4.602 1 98.88 89 ASN A N 1
ATOM 699 C CA . ASN A 1 89 ? 1.246 24.625 4.047 1 98.88 89 ASN A CA 1
ATOM 700 C C . ASN A 1 89 ? 0.417 25.5 4.98 1 98.88 89 ASN A C 1
ATOM 702 O O . ASN A 1 89 ? 0.742 26.672 5.191 1 98.88 89 ASN A O 1
ATOM 706 N N . ARG A 1 90 ? -0.602 24.922 5.469 1 98.81 90 ARG A N 1
ATOM 707 C CA . ARG A 1 90 ? -1.456 25.656 6.387 1 98.81 90 ARG A CA 1
ATOM 708 C C . ARG A 1 90 ? -0.694 26.047 7.652 1 98.81 90 ARG A C 1
ATOM 710 O O . ARG A 1 90 ? -0.841 27.172 8.156 1 98.81 90 ARG A O 1
ATOM 717 N N . LEU A 1 91 ? 0.037 25.109 8.117 1 98.62 91 LEU A N 1
ATOM 718 C CA . LEU A 1 91 ? 0.845 25.359 9.305 1 98.6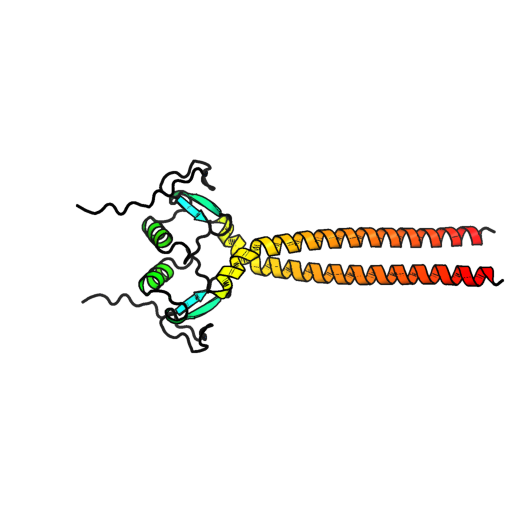2 91 LEU A CA 1
ATOM 719 C C . LEU A 1 91 ? 1.835 26.484 9.062 1 98.62 91 LEU A C 1
ATOM 721 O O . LEU A 1 91 ? 1.981 27.375 9.898 1 98.62 91 LEU A O 1
ATOM 725 N N . GLU A 1 92 ? 2.494 26.406 7.996 1 98.5 92 GLU A N 1
ATOM 726 C CA . GLU A 1 92 ? 3.445 27.469 7.648 1 98.5 92 GLU A CA 1
ATOM 727 C C . GLU A 1 92 ? 2.758 28.828 7.566 1 98.5 92 GLU A C 1
ATOM 729 O O . GLU A 1 92 ? 3.289 29.828 8.055 1 98.5 92 GLU A O 1
ATOM 734 N N . ALA A 1 93 ? 1.635 28.891 6.957 1 98.5 93 ALA A N 1
ATOM 735 C CA . ALA A 1 93 ? 0.892 30.141 6.809 1 98.5 93 ALA A CA 1
ATOM 736 C C . ALA A 1 93 ? 0.494 30.703 8.172 1 98.5 93 ALA A C 1
ATOM 738 O O . ALA A 1 93 ? 0.629 31.906 8.414 1 98.5 93 ALA A O 1
ATOM 739 N N . VAL A 1 94 ? 0.046 29.812 9.039 1 98.06 94 VAL A N 1
ATOM 740 C CA . VAL A 1 94 ? -0.413 30.266 10.352 1 98.06 94 VAL A CA 1
ATOM 741 C C . VAL A 1 94 ? 0.78 30.703 11.195 1 98.06 94 VAL A C 1
ATOM 743 O O . VAL A 1 94 ? 0.692 31.688 11.93 1 98.06 94 VAL A O 1
ATOM 746 N N . GLU A 1 95 ? 1.834 29.953 11.102 1 97.5 95 GLU A N 1
ATOM 747 C CA . GLU A 1 95 ? 3.045 30.344 11.812 1 97.5 95 GLU A CA 1
ATOM 748 C C . GLU A 1 95 ? 3.543 31.703 11.352 1 97.5 95 GLU A C 1
ATOM 750 O O . GLU A 1 95 ? 3.982 32.531 12.164 1 97.5 95 GLU A O 1
ATOM 755 N N . LYS A 1 96 ? 3.479 32.031 10.094 1 97.69 96 LYS A N 1
ATOM 756 C CA . LYS A 1 96 ? 3.883 33.312 9.562 1 97.69 96 LYS A CA 1
ATOM 757 C C . LYS A 1 96 ? 2.967 34.438 10.062 1 97.69 96 LYS A C 1
ATOM 759 O O . LYS A 1 96 ? 3.434 35.5 10.438 1 97.69 96 LYS A O 1
ATOM 764 N N . ARG A 1 97 ? 1.741 34.188 10.102 1 96.75 97 ARG A N 1
ATOM 765 C CA . ARG A 1 97 ? 0.773 35.156 10.609 1 96.75 97 ARG A CA 1
ATOM 766 C C . ARG A 1 97 ? 1.032 35.469 12.078 1 96.75 97 ARG A C 1
ATOM 768 O O . ARG A 1 97 ? 0.925 36.625 12.492 1 96.75 97 ARG A O 1
ATOM 775 N N . MET A 1 98 ? 1.32 34.438 12.82 1 93.81 98 MET A N 1
ATOM 776 C CA . MET A 1 98 ? 1.631 34.625 14.234 1 93.81 98 MET A CA 1
ATOM 777 C C . MET A 1 98 ? 2.896 35.469 14.406 1 93.81 98 MET A C 1
ATOM 779 O O . MET A 1 98 ? 2.951 36.344 15.266 1 93.81 98 MET A O 1
ATOM 783 N N . ASP A 1 99 ? 3.865 35.125 13.617 1 95 99 ASP A N 1
ATOM 784 C CA . ASP A 1 99 ? 5.109 35.875 13.664 1 95 99 ASP A CA 1
ATOM 785 C C . ASP A 1 99 ? 4.871 37.344 13.328 1 95 99 ASP A C 1
ATOM 787 O O . ASP A 1 99 ? 5.434 38.25 13.969 1 95 99 ASP A O 1
ATOM 791 N N . ASP A 1 100 ? 4.031 37.625 12.352 1 94.62 100 ASP A N 1
ATOM 792 C CA . ASP A 1 100 ? 3.701 39 11.953 1 94.62 100 ASP A CA 1
ATOM 793 C C . ASP A 1 100 ? 2.986 39.719 13.078 1 94.62 100 ASP A C 1
ATOM 795 O O . ASP A 1 100 ? 3.277 40.906 13.336 1 94.62 100 ASP A O 1
ATOM 799 N N . LEU A 1 101 ? 2.135 39.062 13.727 1 90.06 101 LEU A N 1
ATOM 800 C CA . LEU A 1 101 ? 1.395 39.656 14.836 1 90.06 101 LEU A CA 1
ATOM 801 C C . LEU A 1 101 ? 2.328 40 16 1 90.06 101 LEU A C 1
ATOM 803 O O . LEU A 1 101 ? 2.211 41.062 16.609 1 90.06 101 LEU A O 1
ATOM 807 N N . GLN A 1 102 ? 3.191 39.062 16.281 1 91.75 102 GLN A N 1
ATOM 808 C CA . GLN A 1 102 ? 4.145 39.25 17.359 1 91.75 102 GLN A CA 1
ATOM 809 C C . GLN A 1 102 ? 5.078 40.438 17.078 1 91.75 102 GLN A C 1
ATOM 811 O O . GLN A 1 102 ? 5.398 41.219 17.969 1 91.75 102 GLN A O 1
ATOM 816 N N . ASN A 1 103 ? 5.457 40.625 15.828 1 93.31 103 ASN A N 1
ATOM 817 C CA . ASN A 1 103 ? 6.324 41.719 15.422 1 93.31 103 ASN A CA 1
ATOM 818 C C . ASN A 1 103 ? 5.609 43.062 15.523 1 93.31 103 ASN A C 1
ATOM 820 O O . ASN A 1 103 ? 6.203 44.062 15.945 1 93.31 103 ASN A O 1
ATOM 824 N N . ASP A 1 104 ? 4.359 43.031 15.203 1 89.94 104 ASP A N 1
ATOM 825 C CA . ASP A 1 104 ? 3.561 44.25 15.273 1 89.94 104 ASP A CA 1
ATOM 826 C C . ASP A 1 104 ? 3.393 44.719 16.719 1 89.94 104 ASP A C 1
ATOM 828 O O . ASP A 1 104 ? 3.477 45.906 17 1 89.94 104 ASP A O 1
ATOM 832 N N . ILE A 1 105 ? 3.232 43.812 17.609 1 86.38 105 ILE A N 1
ATOM 833 C CA . ILE A 1 105 ? 3.086 44.125 19.016 1 86.38 105 ILE A CA 1
ATOM 834 C C . ILE A 1 105 ? 4.41 44.625 19.578 1 86.38 105 ILE A C 1
ATOM 836 O O . ILE A 1 105 ? 4.43 45.625 20.312 1 86.38 105 ILE A O 1
ATOM 840 N N . GLY A 1 106 ? 5.465 44.062 19.188 1 87.25 106 GLY A N 1
ATOM 841 C CA . GLY A 1 106 ? 6.777 44.5 19.641 1 87.25 106 GLY A CA 1
ATOM 842 C C . GLY A 1 106 ? 7.125 45.906 19.172 1 87.25 106 GLY A C 1
ATOM 843 O O . GLY A 1 106 ? 7.676 46.688 19.938 1 87.25 106 GLY A O 1
ATOM 844 N N . GLU A 1 107 ? 6.801 46.312 17.953 1 88.94 107 GLU A N 1
ATOM 845 C CA . GLU A 1 107 ? 7.059 47.625 17.406 1 88.94 107 GLU A CA 1
ATOM 846 C C . GLU A 1 107 ? 6.211 48.688 18.109 1 88.94 107 GLU A C 1
ATOM 848 O O . GLU A 1 107 ? 6.691 49.812 18.375 1 88.94 107 GLU A O 1
ATOM 853 N N . SER A 1 108 ? 5.031 48.438 18.484 1 85.06 108 SER A N 1
ATOM 854 C CA . SER A 1 108 ? 4.16 49.375 19.188 1 85.06 108 SER A CA 1
ATOM 855 C C . SER A 1 108 ? 4.688 49.656 20.594 1 85.06 108 SER A C 1
ATOM 857 O O . SER A 1 108 ? 4.645 50.781 21.047 1 85.06 108 SER A O 1
ATOM 859 N N . ASP A 1 109 ? 5.254 48.625 21.219 1 85.38 109 ASP A N 1
ATOM 860 C CA . ASP A 1 109 ? 5.824 48.812 22.562 1 85.38 109 ASP A CA 1
ATOM 861 C C . ASP A 1 109 ? 7.059 49.688 22.516 1 85.38 109 ASP A C 1
ATOM 863 O O . ASP A 1 109 ? 7.246 50.531 23.391 1 85.38 109 ASP A O 1
ATOM 867 N N . ARG A 1 110 ? 7.844 49.688 21.438 1 88.38 110 ARG A N 1
ATOM 868 C CA . ARG A 1 110 ? 9.047 50.5 21.297 1 88.38 110 ARG A CA 1
ATOM 869 C C . ARG A 1 110 ? 8.703 51.938 21.016 1 88.38 110 ARG A C 1
ATOM 871 O O . ARG A 1 110 ? 9.352 52.844 21.531 1 88.38 110 ARG A O 1
ATOM 878 N N . ARG A 1 111 ? 7.613 52.25 20.406 1 87.94 111 ARG A N 1
ATOM 879 C CA . ARG A 1 111 ? 7.152 53.594 20.078 1 87.94 111 ARG A CA 1
ATOM 880 C C . ARG A 1 111 ? 6.574 54.281 21.312 1 87.94 111 ARG A C 1
ATOM 882 O O . ARG A 1 111 ? 6.797 55.469 21.516 1 87.94 111 ARG A O 1
ATOM 889 N N . ASN A 1 112 ? 6.016 53.5 22.172 1 84.25 112 ASN A N 1
ATOM 890 C CA . ASN A 1 112 ? 5.43 54.062 23.391 1 84.25 112 ASN A CA 1
ATOM 891 C C . ASN A 1 112 ? 6.496 54.375 24.422 1 84.25 112 ASN A C 1
ATOM 893 O O . ASN A 1 112 ? 6.344 55.312 25.219 1 84.25 112 ASN A O 1
ATOM 897 N N . LYS A 1 113 ? 7.66 53.75 24.344 1 86.5 113 LYS A N 1
ATOM 898 C CA . LYS A 1 113 ? 8.75 54 25.281 1 86.5 113 LYS A CA 1
ATOM 899 C C . LYS A 1 113 ? 9.578 55.219 24.844 1 86.5 113 LYS A C 1
ATOM 901 O O . LYS A 1 113 ? 10.266 55.844 25.656 1 86.5 113 LYS A O 1
ATOM 906 N N . ARG A 1 114 ? 9.469 55.594 23.656 1 85.5 114 ARG A N 1
ATOM 907 C CA . ARG A 1 114 ? 10.219 56.75 23.141 1 85.5 114 ARG A CA 1
ATOM 908 C C . ARG A 1 114 ? 9.398 58.031 23.25 1 85.5 114 ARG A C 1
ATOM 910 O O . ARG A 1 114 ? 9.914 59.125 23 1 85.5 114 ARG A O 1
ATOM 917 N N . ARG A 1 115 ? 8.125 57.969 23.828 1 71.19 115 ARG A N 1
ATOM 918 C CA . ARG A 1 115 ? 7.32 59.156 24.094 1 71.19 115 ARG A CA 1
ATOM 919 C C . ARG A 1 115 ? 7.273 59.5 25.578 1 71.19 115 ARG A C 1
ATOM 921 O O . ARG A 1 115 ? 7.293 58.594 26.406 1 71.19 115 ARG A O 1
ATOM 928 N N . MET B 1 1 ? -1.278 -34.969 -32.031 1 29.09 1 MET B N 1
ATOM 929 C CA . MET B 1 1 ? -1.336 -33.531 -32.344 1 29.09 1 MET B CA 1
ATOM 930 C C . MET B 1 1 ? -1.371 -32.688 -31.094 1 29.09 1 MET B C 1
ATOM 932 O O . MET B 1 1 ? -2.332 -32.75 -30.312 1 29.09 1 MET B O 1
ATOM 936 N N . ALA B 1 2 ? -0.304 -32.5 -30.422 1 35.22 2 ALA B N 1
ATOM 937 C CA . ALA B 1 2 ? -0.138 -31.812 -29.141 1 35.22 2 ALA B CA 1
ATOM 938 C C . ALA B 1 2 ? -0.818 -30.453 -29.172 1 35.22 2 ALA B C 1
ATOM 940 O O . ALA B 1 2 ? -0.633 -29.672 -30.109 1 35.22 2 ALA B O 1
ATOM 941 N N . ASP B 1 3 ? -2.055 -30.281 -28.812 1 36.09 3 ASP B N 1
ATOM 942 C CA . ASP B 1 3 ? -2.736 -29 -28.719 1 36.09 3 ASP B CA 1
ATOM 943 C C . ASP B 1 3 ? -1.811 -27.922 -28.156 1 36.09 3 ASP B C 1
ATOM 945 O O . ASP B 1 3 ? -1.312 -28.062 -27.031 1 36.09 3 ASP B O 1
ATOM 949 N N . ASP B 1 4 ? -1.026 -27.266 -28.969 1 37.31 4 ASP B N 1
ATOM 950 C CA . ASP B 1 4 ? -0.266 -26.047 -28.672 1 37.31 4 ASP B CA 1
ATOM 951 C C . ASP B 1 4 ? -1.033 -25.125 -27.719 1 37.31 4 ASP B C 1
ATOM 953 O O . ASP B 1 4 ? -2.059 -24.562 -28.094 1 37.31 4 ASP B O 1
ATOM 957 N N . LYS B 1 5 ? -1.274 -25.469 -26.562 1 40.78 5 LYS B N 1
ATOM 958 C CA . LYS B 1 5 ? -1.843 -24.562 -25.578 1 40.78 5 LYS B CA 1
ATOM 959 C C . LYS B 1 5 ? -1.398 -23.125 -25.844 1 40.78 5 LYS B C 1
ATOM 961 O O . LYS B 1 5 ? -0.205 -22.812 -25.797 1 40.78 5 LYS B O 1
ATOM 966 N N . LYS B 1 6 ? -2.1 -22.328 -26.656 1 41.75 6 LYS B N 1
ATOM 967 C CA . LYS B 1 6 ? -1.988 -20.938 -27.094 1 41.75 6 LYS B CA 1
ATOM 968 C C . LYS B 1 6 ? -1.667 -20.031 -25.922 1 41.75 6 LYS B C 1
ATOM 970 O O . LYS B 1 6 ? -2.434 -19.953 -24.953 1 41.75 6 LYS B O 1
ATOM 975 N N . VAL B 1 7 ? -0.462 -19.891 -25.562 1 49.53 7 VAL B N 1
ATOM 976 C CA . VAL B 1 7 ? -0.094 -18.781 -24.688 1 49.53 7 VAL B CA 1
ATOM 977 C C . VAL B 1 7 ? -0.941 -17.547 -25.031 1 49.53 7 VAL B C 1
ATOM 979 O O . VAL B 1 7 ? -1.132 -17.234 -26.203 1 49.53 7 VAL B O 1
ATOM 982 N N . SER B 1 8 ? -2.084 -17.484 -24.5 1 46.47 8 SER B N 1
ATOM 983 C CA . SER B 1 8 ? -2.92 -16.297 -24.719 1 46.47 8 SER B CA 1
ATOM 984 C C . SER B 1 8 ? -2.074 -15.078 -25.031 1 46.47 8 SER B C 1
ATOM 986 O O . SER B 1 8 ? -1.146 -14.75 -24.297 1 46.47 8 SER B O 1
ATOM 988 N N . ASP B 1 9 ? -1.829 -14.836 -26.297 1 52.16 9 ASP B N 1
ATOM 989 C CA . ASP B 1 9 ? -1.222 -13.641 -26.859 1 52.16 9 ASP B CA 1
ATOM 990 C C . ASP B 1 9 ? -1.731 -12.383 -26.156 1 52.16 9 ASP B C 1
ATOM 992 O O . ASP B 1 9 ? -2.922 -12.062 -26.234 1 52.16 9 ASP B O 1
ATOM 996 N N . THR B 1 10 ? -1.334 -12.172 -24.953 1 57.66 10 THR B N 1
ATOM 997 C CA . THR B 1 10 ? -1.644 -10.859 -24.406 1 57.66 10 THR B CA 1
ATOM 998 C C . THR B 1 10 ? -1.158 -9.758 -25.328 1 57.66 10 THR B C 1
ATOM 1000 O O . THR B 1 10 ? 0.04 -9.641 -25.594 1 57.66 10 THR B O 1
ATOM 1003 N N . GLU B 1 11 ? -1.862 -9.523 -26.391 1 60.97 11 GLU B N 1
ATOM 1004 C CA . GLU B 1 11 ? -1.524 -8.453 -27.312 1 60.97 11 GLU B CA 1
ATOM 1005 C C . GLU B 1 11 ? -1.449 -7.105 -26.594 1 60.97 11 GLU B C 1
ATOM 1007 O O . GLU B 1 11 ? -2.455 -6.617 -26.078 1 60.97 11 GLU B O 1
ATOM 1012 N N . THR B 1 12 ? -0.266 -6.895 -25.891 1 71.62 12 THR B N 1
ATOM 1013 C CA . THR B 1 12 ? -0.084 -5.559 -25.344 1 71.62 12 THR B CA 1
ATOM 1014 C C . THR B 1 12 ? 0.817 -4.719 -26.234 1 71.62 12 THR B C 1
ATOM 1016 O O . THR B 1 12 ? 1.661 -5.258 -26.953 1 71.62 12 THR B O 1
ATOM 1019 N N . ASN B 1 13 ? 0.532 -3.488 -26.422 1 80.94 13 ASN B N 1
ATOM 1020 C CA . ASN B 1 13 ? 1.364 -2.51 -27.109 1 80.94 13 ASN B CA 1
ATOM 1021 C C . ASN B 1 13 ? 2.301 -1.79 -26.156 1 80.94 13 ASN B C 1
ATOM 1023 O O . ASN B 1 13 ? 2.936 -0.799 -26.516 1 80.94 13 ASN B O 1
ATOM 1027 N N . ALA B 1 14 ? 2.514 -2.389 -25.078 1 89.62 14 ALA B N 1
ATOM 1028 C CA . ALA B 1 14 ? 3.354 -1.738 -24.078 1 89.62 14 ALA B CA 1
ATOM 1029 C C . ALA B 1 14 ? 4.812 -2.158 -24.234 1 89.62 14 ALA B C 1
ATOM 1031 O O . ALA B 1 14 ? 5.105 -3.234 -24.75 1 89.62 14 ALA B O 1
ATOM 1032 N N . ASP B 1 15 ? 5.711 -1.235 -23.734 1 94.81 15 ASP 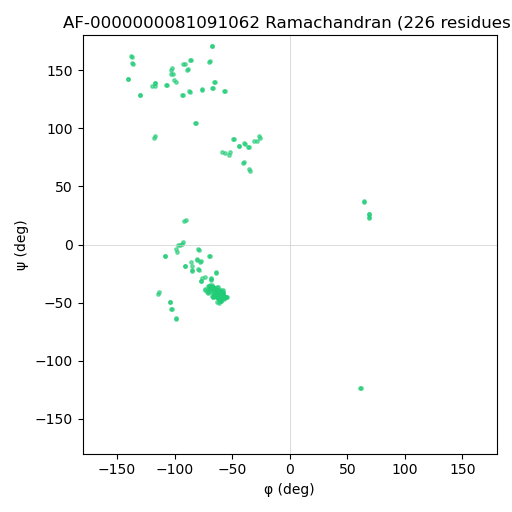B N 1
ATOM 1033 C CA . ASP B 1 15 ? 7.133 -1.561 -23.672 1 94.81 15 ASP B CA 1
ATOM 1034 C C . ASP B 1 15 ? 7.48 -2.236 -22.344 1 94.81 15 ASP B C 1
ATOM 1036 O O . ASP B 1 15 ? 6.852 -1.963 -21.328 1 94.81 15 ASP B O 1
ATOM 1040 N N . CYS B 1 16 ? 8.477 -3.055 -22.469 1 96.5 16 CYS B N 1
ATOM 1041 C CA . CYS B 1 16 ? 8.969 -3.754 -21.297 1 96.5 16 CYS B CA 1
ATOM 1042 C C . CYS B 1 16 ? 9.602 -2.779 -20.312 1 96.5 16 CYS B C 1
ATOM 1044 O O . CYS B 1 16 ? 10.445 -1.968 -20.688 1 96.5 16 CYS B O 1
ATOM 1046 N N . GLY B 1 17 ? 9.312 -2.893 -19.109 1 95 17 GLY B N 1
ATOM 1047 C CA . GLY B 1 17 ? 9.836 -2.023 -18.078 1 95 17 GLY B CA 1
ATOM 1048 C C . GLY B 1 17 ? 11.312 -2.232 -17.797 1 95 17 GLY B C 1
ATOM 1049 O O . GLY B 1 17 ? 11.93 -1.459 -17.062 1 95 17 GLY B O 1
ATOM 1050 N N . VAL B 1 18 ? 11.883 -3.324 -18.391 1 95 18 VAL B N 1
ATOM 1051 C CA . VAL B 1 18 ? 13.289 -3.611 -18.141 1 95 18 VAL B CA 1
ATOM 1052 C C . VAL B 1 18 ? 14.125 -3.211 -19.344 1 95 18 VAL B C 1
ATOM 1054 O O . VAL B 1 18 ? 15.078 -2.436 -19.234 1 95 18 VAL B O 1
ATOM 1057 N N . CYS B 1 19 ? 13.773 -3.604 -20.562 1 96.31 19 CYS B N 1
ATOM 1058 C CA . CYS B 1 19 ? 14.633 -3.406 -21.719 1 96.31 19 CYS B CA 1
ATOM 1059 C C . CYS B 1 19 ? 14.062 -2.326 -22.641 1 96.31 19 CYS B C 1
ATOM 1061 O O . CYS B 1 19 ? 14.703 -1.944 -23.625 1 96.31 19 CYS B O 1
ATOM 1063 N N . ASP B 1 20 ? 12.922 -1.949 -22.375 1 95.19 20 ASP B N 1
ATOM 1064 C CA . ASP B 1 20 ? 12.25 -0.865 -23.094 1 95.19 20 ASP B CA 1
ATOM 1065 C C . ASP B 1 20 ? 11.914 -1.276 -24.531 1 95.19 20 ASP B C 1
ATOM 1067 O O . ASP B 1 20 ? 11.828 -0.429 -25.422 1 95.19 20 ASP B O 1
ATOM 1071 N N . ARG B 1 21 ? 11.805 -2.508 -24.859 1 94.56 21 ARG B N 1
ATOM 1072 C CA . ARG B 1 21 ? 11.344 -3.041 -26.141 1 94.56 21 ARG B CA 1
ATOM 1073 C C . ARG B 1 21 ? 9.906 -3.531 -26.047 1 94.56 21 ARG B C 1
ATOM 1075 O O . ARG B 1 21 ? 9.43 -3.863 -24.969 1 94.56 21 ARG B O 1
ATOM 1082 N N . PRO B 1 22 ? 9.164 -3.516 -27.109 1 93.44 22 PRO B N 1
ATOM 1083 C CA . PRO B 1 22 ? 7.75 -3.898 -27.078 1 93.44 22 PRO B CA 1
ATOM 1084 C C . PRO B 1 22 ? 7.535 -5.316 -26.547 1 93.44 22 PRO B C 1
ATOM 1086 O O . PRO B 1 22 ? 8.297 -6.227 -26.891 1 93.44 22 PRO B O 1
ATOM 1089 N N . VAL B 1 23 ? 6.586 -5.43 -25.625 1 91 23 VAL B N 1
ATOM 1090 C CA . VAL B 1 23 ? 6.156 -6.738 -25.141 1 91 23 VAL B CA 1
ATOM 1091 C C . VAL B 1 23 ? 5.145 -7.336 -26.109 1 91 23 VAL B C 1
ATOM 1093 O O . VAL B 1 23 ? 4.027 -6.832 -26.25 1 91 23 VAL B O 1
ATOM 1096 N N . ARG B 1 24 ? 5.41 -8.273 -26.922 1 78.56 24 ARG B N 1
ATOM 1097 C CA . ARG B 1 24 ? 4.523 -8.727 -27.984 1 78.56 24 ARG B CA 1
ATOM 1098 C C . ARG B 1 24 ? 3.75 -9.977 -27.562 1 78.56 24 ARG B C 1
ATOM 1100 O O . ARG B 1 24 ? 2.52 -10.008 -27.641 1 78.56 24 ARG B O 1
ATOM 1107 N N . LYS B 1 25 ? 4.312 -11.148 -27.281 1 72.12 25 LYS B N 1
ATOM 1108 C CA . LYS B 1 25 ? 3.543 -12.375 -27.078 1 72.12 25 LYS B CA 1
ATOM 1109 C C . LYS B 1 25 ? 3.654 -12.867 -25.641 1 72.12 25 LYS B C 1
ATOM 1111 O O . LYS B 1 25 ? 2.66 -13.273 -25.031 1 72.12 25 LYS B O 1
ATOM 1116 N N . ILE B 1 26 ? 4.77 -12.797 -25.109 1 80.75 26 ILE B N 1
ATOM 1117 C CA . ILE B 1 26 ? 4.996 -13.406 -23.797 1 80.75 26 ILE B CA 1
ATOM 1118 C C . ILE B 1 26 ? 5.391 -12.328 -22.781 1 80.75 26 ILE B C 1
ATOM 1120 O O . ILE B 1 26 ? 6.531 -11.859 -22.781 1 80.75 26 ILE B O 1
ATOM 1124 N N . GLY B 1 27 ? 4.277 -11.812 -22.109 1 91.62 27 GLY B N 1
ATOM 1125 C CA . GLY B 1 27 ? 4.562 -10.812 -21.094 1 91.62 27 GLY B CA 1
ATOM 1126 C C . GLY B 1 27 ? 3.77 -11.023 -19.812 1 91.62 27 GLY B C 1
ATOM 1127 O O . GLY B 1 27 ? 2.766 -11.742 -19.812 1 91.62 27 GLY B O 1
ATOM 1128 N N . VAL B 1 28 ? 4.312 -10.531 -18.797 1 93.81 28 VAL B N 1
ATOM 1129 C CA . VAL B 1 28 ? 3.674 -10.602 -17.484 1 93.81 28 VAL B CA 1
ATOM 1130 C C . VAL B 1 28 ? 3.377 -9.188 -16.984 1 93.81 28 VAL B C 1
ATOM 1132 O O . VAL B 1 28 ? 4.195 -8.281 -17.141 1 93.81 28 VAL B O 1
ATOM 1135 N N . LEU B 1 29 ? 2.188 -9.109 -16.453 1 94.31 29 LEU B N 1
ATOM 1136 C CA . LEU B 1 29 ? 1.729 -7.828 -15.914 1 94.31 29 LEU B CA 1
ATOM 1137 C C . LEU B 1 29 ? 2.029 -7.723 -14.422 1 94.31 29 LEU B C 1
ATOM 1139 O O . LEU B 1 29 ? 1.707 -8.633 -13.656 1 94.31 29 LEU B O 1
ATOM 1143 N N . CYS B 1 30 ? 2.652 -6.652 -14.07 1 96.44 30 CYS B N 1
ATOM 1144 C CA . CYS B 1 30 ? 2.893 -6.398 -12.656 1 96.44 30 CYS B CA 1
ATOM 1145 C C . CYS B 1 30 ? 1.621 -5.922 -11.961 1 96.44 30 CYS B C 1
ATOM 1147 O O . CYS B 1 30 ? 0.995 -4.953 -12.406 1 96.44 30 CYS B O 1
ATOM 1149 N N . GLY B 1 31 ? 1.343 -6.457 -10.883 1 94.81 31 GLY B N 1
ATOM 1150 C CA . GLY B 1 31 ? 0.116 -6.148 -10.164 1 94.81 31 GLY B CA 1
ATOM 1151 C C . GLY B 1 31 ? 0.176 -4.828 -9.422 1 94.81 31 GLY B C 1
ATOM 1152 O O . GLY B 1 31 ? -0.856 -4.293 -9.008 1 94.81 31 GLY B O 1
ATOM 1153 N N . LEU B 1 32 ? 1.344 -4.312 -9.266 1 95.38 32 LEU B N 1
ATOM 1154 C CA . LEU B 1 32 ? 1.507 -3.098 -8.477 1 95.38 32 LEU B CA 1
ATOM 1155 C C . LEU B 1 32 ? 1.686 -1.883 -9.383 1 95.38 32 LEU B C 1
ATOM 1157 O O . LEU B 1 32 ? 0.863 -0.964 -9.367 1 95.38 32 LEU B O 1
ATOM 1161 N N . CYS B 1 33 ? 2.607 -1.869 -10.258 1 95.69 33 CYS B N 1
ATOM 1162 C CA . CYS B 1 33 ? 2.879 -0.72 -11.117 1 95.69 33 CYS B CA 1
ATOM 1163 C C . CYS B 1 33 ? 2.09 -0.809 -12.414 1 95.69 33 CYS B C 1
ATOM 1165 O O . CYS B 1 33 ? 2.031 0.157 -13.18 1 95.69 33 CYS B O 1
ATOM 1167 N N . GLU B 1 34 ? 1.636 -1.974 -12.711 1 94.06 34 GLU B N 1
ATOM 1168 C CA . GLU B 1 34 ? 0.806 -2.258 -13.875 1 94.06 34 GLU B CA 1
ATOM 1169 C C . GLU B 1 34 ? 1.606 -2.119 -15.172 1 94.06 34 GLU B C 1
ATOM 1171 O O . GLU B 1 34 ? 1.053 -1.769 -16.219 1 94.06 34 GLU B O 1
ATOM 1176 N N . GLY B 1 35 ? 2.852 -2.318 -15 1 94.81 35 GLY B N 1
ATOM 1177 C CA . GLY B 1 35 ? 3.717 -2.418 -16.172 1 94.81 35 GLY B CA 1
ATOM 1178 C C . GLY B 1 35 ? 3.785 -3.82 -16.734 1 94.81 35 GLY B C 1
ATOM 1179 O O . GLY B 1 35 ? 3.523 -4.797 -16.031 1 94.81 35 GLY B O 1
ATOM 1180 N N . TRP B 1 36 ? 4.18 -3.838 -18.047 1 95.5 36 TRP B N 1
ATOM 1181 C CA . TRP B 1 36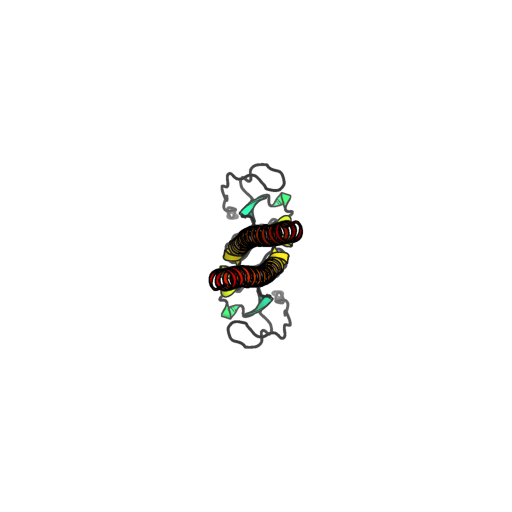 ? 4.379 -5.121 -18.719 1 95.5 36 TRP B CA 1
ATOM 1182 C C . TRP B 1 36 ? 5.863 -5.461 -18.812 1 95.5 36 TRP B C 1
ATOM 1184 O O . TRP B 1 36 ? 6.691 -4.578 -19.047 1 95.5 36 TRP B O 1
ATOM 1194 N N . PHE B 1 37 ? 6.094 -6.754 -18.734 1 96.31 37 PHE B N 1
ATOM 1195 C CA . PHE B 1 37 ? 7.477 -7.211 -18.703 1 96.31 37 PHE B CA 1
ATOM 1196 C C . PHE B 1 37 ? 7.641 -8.484 -19.531 1 96.31 37 PHE B C 1
ATOM 1198 O O . PHE B 1 37 ? 6.777 -9.367 -19.5 1 96.31 37 PHE B O 1
ATOM 1205 N N . HIS B 1 38 ? 8.781 -8.539 -20.203 1 95 38 HIS B N 1
ATOM 1206 C CA . HIS B 1 38 ? 9.148 -9.82 -20.781 1 95 38 HIS B CA 1
ATOM 1207 C C . HIS B 1 38 ? 9.406 -10.859 -19.703 1 95 38 HIS B C 1
ATOM 1209 O O . HIS B 1 38 ? 10.055 -10.57 -18.688 1 95 38 HIS B O 1
ATOM 1215 N N . VAL B 1 39 ? 8.953 -12.016 -19.969 1 94.31 39 VAL B N 1
ATOM 1216 C CA . VAL B 1 39 ? 9.188 -13.125 -19.047 1 94.31 39 VAL B CA 1
ATOM 1217 C C . VAL B 1 39 ? 10.695 -13.344 -18.875 1 94.31 39 VAL B C 1
ATOM 1219 O O . VAL B 1 39 ? 11.18 -13.508 -17.766 1 94.31 39 VAL B O 1
ATOM 1222 N N . GLY B 1 40 ? 11.398 -13.289 -19.969 1 94.19 40 GLY B N 1
ATOM 1223 C CA . GLY B 1 40 ? 12.844 -13.461 -19.938 1 94.19 40 GLY B CA 1
ATOM 1224 C C . GLY B 1 40 ? 13.562 -12.352 -19.203 1 94.19 40 GLY B C 1
ATOM 1225 O O . GLY B 1 40 ? 14.539 -12.594 -18.5 1 94.19 40 GLY B O 1
ATOM 1226 N N . CYS B 1 41 ? 13.164 -11.102 -19.281 1 95.69 41 CYS B N 1
ATOM 1227 C CA . CYS B 1 41 ? 13.797 -9.961 -18.641 1 95.69 41 CYS B CA 1
ATOM 1228 C C . CYS B 1 41 ? 13.633 -10.023 -17.125 1 95.69 41 CYS B C 1
ATOM 1230 O O . CYS B 1 41 ? 14.492 -9.555 -16.391 1 95.69 41 CYS B O 1
ATOM 1232 N N . GLU B 1 42 ? 12.57 -10.625 -16.703 1 95.94 42 GLU B N 1
ATOM 1233 C CA . GLU B 1 42 ? 12.312 -10.766 -15.273 1 95.94 42 GLU B CA 1
ATOM 1234 C C . GLU B 1 42 ? 12.773 -12.133 -14.766 1 95.94 42 GLU B C 1
ATOM 1236 O O . GLU B 1 42 ? 12.523 -12.484 -13.609 1 95.94 42 GLU B O 1
ATOM 1241 N N . LYS B 1 43 ? 13.312 -12.945 -15.688 1 95.19 43 LYS B N 1
ATOM 1242 C CA . LYS B 1 43 ? 13.891 -14.242 -15.352 1 95.19 43 LYS B CA 1
ATOM 1243 C C . LYS B 1 43 ? 12.836 -15.195 -14.805 1 95.19 43 LYS B C 1
ATOM 1245 O O . LYS B 1 43 ? 13.078 -15.922 -13.844 1 95.19 43 LYS B O 1
ATOM 1250 N N . LEU B 1 44 ? 11.719 -15.094 -15.352 1 94.62 44 LEU B N 1
ATOM 1251 C CA . LEU B 1 44 ? 10.641 -16.016 -15.031 1 94.62 44 LEU B CA 1
ATOM 1252 C C . LEU B 1 44 ? 10.719 -17.266 -15.914 1 94.62 44 LEU B C 1
ATOM 1254 O O . LEU B 1 44 ? 10.953 -17.172 -17.125 1 94.62 44 LEU B O 1
ATOM 1258 N N . SER B 1 45 ? 10.625 -18.375 -15.312 1 95.38 45 SER B N 1
ATOM 1259 C CA . SER B 1 45 ? 10.594 -19.594 -16.109 1 95.38 45 SER B CA 1
ATOM 1260 C C . SER B 1 45 ? 9.289 -19.719 -16.891 1 95.38 45 SER B C 1
ATOM 1262 O O . SER B 1 45 ? 8.297 -19.078 -16.531 1 95.38 45 SER B O 1
ATOM 1264 N N . LYS B 1 46 ? 9.359 -20.484 -17.938 1 93.75 46 LYS B N 1
ATOM 1265 C CA . LYS B 1 46 ? 8.148 -20.75 -18.703 1 93.75 46 LYS B CA 1
ATOM 1266 C C . LYS B 1 46 ? 7.066 -21.375 -17.828 1 93.75 46 LYS B C 1
ATOM 1268 O O . LYS B 1 46 ? 5.891 -21.031 -17.938 1 93.75 46 LYS B O 1
ATOM 1273 N N . ASP B 1 47 ? 7.523 -22.297 -16.953 1 96.06 47 ASP B N 1
ATOM 1274 C CA . ASP B 1 47 ? 6.598 -22.969 -16.062 1 96.06 47 ASP B CA 1
ATOM 1275 C C . ASP B 1 47 ? 5.934 -21.969 -15.102 1 96.06 47 ASP B C 1
ATOM 1277 O O . ASP B 1 47 ? 4.715 -22 -14.922 1 96.06 47 ASP B O 1
ATOM 1281 N N . ASP B 1 48 ? 6.711 -21.156 -14.477 1 96.12 48 ASP B N 1
ATOM 1282 C CA . ASP B 1 48 ? 6.176 -20.141 -13.578 1 96.12 48 ASP B CA 1
ATOM 1283 C C . ASP B 1 48 ? 5.211 -19.219 -14.305 1 96.12 48 ASP B C 1
ATOM 1285 O O . ASP B 1 48 ? 4.148 -18.875 -13.781 1 96.12 48 ASP B O 1
ATOM 1289 N N . TYR B 1 49 ? 5.609 -18.859 -15.5 1 95.38 49 TYR B N 1
ATOM 1290 C CA . TYR B 1 49 ? 4.766 -17.984 -16.312 1 95.38 49 TYR B CA 1
ATOM 1291 C C . TYR B 1 49 ? 3.41 -18.625 -16.578 1 95.38 49 TYR B C 1
ATOM 1293 O O . TYR B 1 49 ? 2.373 -17.969 -16.469 1 95.38 49 TYR B O 1
ATOM 1301 N N . GLU B 1 50 ? 3.428 -19.812 -16.984 1 95.5 50 GLU B N 1
ATOM 1302 C CA 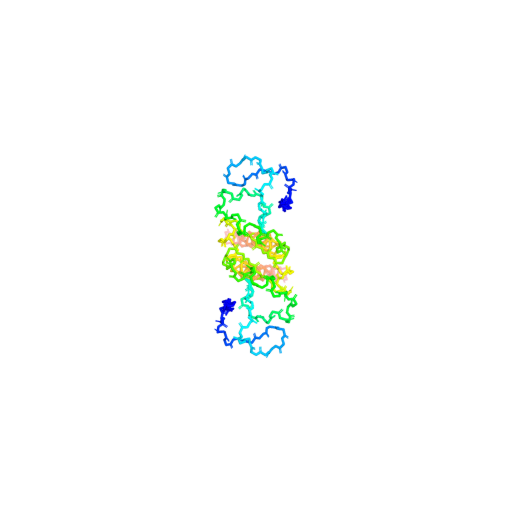. GLU B 1 50 ? 2.186 -20.531 -17.25 1 95.5 50 GLU B CA 1
ATOM 1303 C C . GLU B 1 50 ? 1.302 -20.594 -16.016 1 95.5 50 GLU B C 1
ATOM 1305 O O . GLU B 1 50 ? 0.088 -20.391 -16.094 1 95.5 50 GLU B O 1
ATOM 1310 N N . LYS B 1 51 ? 1.901 -20.891 -14.891 1 97 51 LYS B N 1
ATOM 1311 C CA . LYS B 1 51 ? 1.146 -20.938 -13.641 1 97 51 LYS B CA 1
ATOM 1312 C C . LYS B 1 51 ? 0.534 -19.578 -13.328 1 97 51 LYS B C 1
ATOM 1314 O O . LYS B 1 51 ? -0.628 -19.484 -12.922 1 97 51 LYS B O 1
ATOM 1319 N N . LEU B 1 52 ? 1.3 -18.531 -13.461 1 96.25 52 LEU B N 1
ATOM 1320 C CA . LEU B 1 52 ? 0.8 -17.188 -13.219 1 96.25 52 LEU B CA 1
ATOM 1321 C C . LEU B 1 52 ? -0.369 -16.859 -14.148 1 96.25 52 LEU B C 1
ATOM 1323 O O . LEU B 1 52 ? -1.367 -16.281 -13.719 1 96.25 52 LEU B O 1
ATOM 1327 N N . THR B 1 53 ? -0.201 -17.172 -15.398 1 93.75 53 THR B N 1
ATOM 1328 C CA . THR B 1 53 ? -1.234 -16.922 -16.391 1 93.75 53 THR B CA 1
ATOM 1329 C C . THR B 1 53 ? -2.508 -17.688 -16.062 1 93.75 53 THR B C 1
ATOM 1331 O O . THR B 1 53 ? -3.613 -17.156 -16.203 1 93.75 53 THR B O 1
ATOM 1334 N N . GLU B 1 54 ? -2.381 -18.875 -15.633 1 95.75 54 GLU B N 1
ATOM 1335 C CA . GLU B 1 54 ? -3.527 -19.719 -15.305 1 95.75 54 GLU B CA 1
ATOM 1336 C C . GLU B 1 54 ? -4.246 -19.219 -14.055 1 95.75 54 GLU B C 1
ATOM 1338 O O . GLU B 1 54 ? -5.473 -19.297 -13.961 1 95.75 54 GLU B O 1
ATOM 1343 N N . LEU B 1 55 ? -3.518 -18.766 -13.133 1 95.62 55 LEU B N 1
ATOM 1344 C CA . LEU B 1 55 ? -4.102 -18.25 -11.898 1 95.62 55 LEU B CA 1
ATOM 1345 C C . LEU B 1 55 ? -4.82 -16.922 -12.156 1 95.62 55 LEU B C 1
ATOM 1347 O O . LEU B 1 55 ? -5.805 -16.609 -11.484 1 95.62 55 LEU B O 1
ATOM 1351 N N . GLY B 1 56 ? -4.281 -16.078 -13.07 1 92.88 56 GLY B N 1
ATOM 1352 C CA . GLY B 1 56 ? -4.93 -14.812 -13.398 1 92.88 56 GLY B CA 1
ATOM 1353 C C . GLY B 1 56 ? -5.059 -13.883 -12.211 1 92.88 56 GLY B C 1
ATOM 1354 O O . GLY B 1 56 ? -4.082 -13.625 -11.5 1 92.88 56 GLY B O 1
ATOM 1355 N N . ASP B 1 57 ? -6.266 -13.508 -11.953 1 90.38 57 ASP B N 1
ATOM 1356 C CA . ASP B 1 57 ? -6.539 -12.484 -10.953 1 90.38 57 ASP B CA 1
ATOM 1357 C C . ASP B 1 57 ? -6.465 -13.07 -9.539 1 90.38 57 ASP B C 1
ATOM 1359 O O . ASP B 1 57 ? -6.551 -12.336 -8.555 1 90.38 57 ASP B O 1
ATOM 1363 N N . LYS B 1 58 ? -6.262 -14.398 -9.422 1 93.5 58 LYS B N 1
ATOM 1364 C CA . LYS B 1 58 ? -6.184 -15.039 -8.109 1 93.5 58 LYS B CA 1
ATOM 1365 C C . LYS B 1 58 ? -4.801 -14.859 -7.492 1 93.5 58 LYS B C 1
ATOM 1367 O O . LYS B 1 58 ? -4.602 -15.148 -6.312 1 93.5 58 LYS B O 1
ATOM 1372 N N . SER B 1 59 ? -3.9 -14.438 -8.242 1 94.38 59 SER B N 1
ATOM 1373 C CA . SER B 1 59 ? -2.545 -14.18 -7.766 1 94.38 59 SER B CA 1
ATOM 1374 C C . SER B 1 59 ? -1.996 -12.875 -8.336 1 94.38 59 SER B C 1
ATOM 1376 O O . SER B 1 59 ? -2.504 -12.367 -9.336 1 94.38 59 SER B O 1
ATOM 1378 N N . HIS B 1 60 ? -0.997 -12.438 -7.652 1 94.94 60 HIS B N 1
ATOM 1379 C CA . HIS B 1 60 ? -0.367 -11.188 -8.07 1 94.94 60 HIS B CA 1
ATOM 1380 C C . HIS B 1 60 ? 1.146 -11.352 -8.18 1 94.94 60 HIS B C 1
ATOM 1382 O O . HIS B 1 60 ? 1.792 -11.859 -7.262 1 94.94 60 HIS B O 1
ATOM 1388 N N . TRP B 1 61 ? 1.583 -10.953 -9.281 1 96.81 61 TRP B N 1
ATOM 1389 C CA . TRP B 1 61 ? 3.021 -10.922 -9.523 1 96.81 61 TRP B CA 1
ATOM 1390 C C . TRP B 1 61 ? 3.541 -9.484 -9.516 1 96.81 61 TRP B C 1
ATOM 1392 O O . TRP B 1 61 ? 2.891 -8.578 -10.055 1 96.81 61 TRP B O 1
ATOM 1402 N N . PHE B 1 62 ? 4.688 -9.344 -8.859 1 97.12 62 PHE B N 1
ATOM 1403 C CA . PHE B 1 62 ? 5.332 -8.039 -8.812 1 97.12 62 PHE B CA 1
ATOM 1404 C C . PHE B 1 62 ? 6.695 -8.078 -9.5 1 97.12 62 PHE B C 1
ATOM 1406 O O . PHE B 1 62 ? 7.449 -9.039 -9.328 1 97.12 62 PHE B O 1
ATOM 1413 N N . CYS B 1 63 ? 6.953 -7.066 -10.219 1 97 63 CYS B N 1
ATOM 1414 C CA . CYS B 1 63 ? 8.281 -6.922 -10.812 1 97 63 CYS B CA 1
ATOM 1415 C C . CYS B 1 63 ? 9.328 -6.676 -9.734 1 97 63 CYS B C 1
ATOM 1417 O O . CYS B 1 63 ? 8.992 -6.418 -8.578 1 97 63 CYS B O 1
ATOM 1419 N N . LYS B 1 64 ? 10.484 -6.719 -10.141 1 95.06 64 LYS B N 1
ATOM 1420 C CA . LYS B 1 64 ? 11.609 -6.621 -9.211 1 95.06 64 LYS B CA 1
ATOM 1421 C C . LYS B 1 64 ? 11.508 -5.355 -8.367 1 95.06 64 LYS B C 1
ATOM 1423 O O . LYS B 1 64 ? 11.695 -5.402 -7.145 1 95.06 64 LYS B O 1
ATOM 1428 N N . THR B 1 65 ? 11.211 -4.266 -8.969 1 95.5 65 THR B N 1
ATOM 1429 C CA . THR B 1 65 ? 11.125 -2.982 -8.281 1 95.5 65 THR B CA 1
ATOM 1430 C C . THR B 1 65 ? 9.953 -2.975 -7.305 1 95.5 65 THR B C 1
ATOM 1432 O O . THR B 1 65 ? 10.078 -2.506 -6.172 1 95.5 65 THR B O 1
ATOM 1435 N N . CYS B 1 66 ? 8.922 -3.578 -7.637 1 96.5 66 CYS B N 1
ATOM 1436 C CA . CYS B 1 66 ? 7.68 -3.477 -6.871 1 96.5 66 CYS B CA 1
ATOM 1437 C C . CYS B 1 66 ? 7.668 -4.477 -5.723 1 96.5 66 CYS B C 1
ATOM 1439 O O . CYS B 1 66 ? 6.906 -4.324 -4.77 1 96.5 66 CYS B O 1
ATOM 1441 N N . ARG B 1 67 ? 8.469 -5.523 -5.879 1 94.19 67 ARG B N 1
ATOM 1442 C CA . ARG B 1 67 ? 8.562 -6.465 -4.766 1 94.19 67 ARG B CA 1
ATOM 1443 C C . ARG B 1 67 ? 8.969 -5.754 -3.48 1 94.19 67 ARG B C 1
ATOM 1445 O O . ARG B 1 67 ? 8.367 -5.973 -2.428 1 94.19 67 ARG B O 1
ATOM 1452 N N . SER B 1 68 ? 9.93 -4.914 -3.576 1 93.94 68 SER B N 1
ATOM 1453 C CA . SER B 1 68 ? 10.406 -4.168 -2.416 1 93.94 68 SER B CA 1
ATOM 1454 C C . SER B 1 68 ? 9.414 -3.078 -2.018 1 93.94 68 SER B C 1
ATOM 1456 O O . SER B 1 68 ? 9.195 -2.838 -0.828 1 93.94 68 SER B O 1
ATOM 1458 N N . LYS B 1 69 ? 8.844 -2.451 -3.029 1 95.44 69 LYS B N 1
ATOM 1459 C CA . LYS B 1 69 ? 7.879 -1.387 -2.771 1 95.44 69 LYS B CA 1
ATOM 1460 C C . LYS B 1 69 ? 6.676 -1.914 -1.999 1 95.44 69 LYS B C 1
ATOM 1462 O O . LYS B 1 69 ? 6.203 -1.271 -1.06 1 95.44 69 LYS B O 1
ATOM 1467 N N . PHE B 1 70 ? 6.266 -3.055 -2.355 1 95.44 70 PHE B N 1
ATOM 1468 C CA . PHE B 1 70 ? 5.086 -3.66 -1.748 1 95.44 70 PHE B CA 1
ATOM 1469 C C . PHE B 1 70 ? 5.305 -3.895 -0.258 1 95.44 70 PHE B C 1
ATOM 1471 O O . PHE B 1 70 ? 4.418 -3.619 0.555 1 95.44 70 PHE B O 1
ATOM 1478 N N . LYS B 1 71 ? 6.414 -4.344 0.101 1 91.25 71 LYS B N 1
ATOM 1479 C CA . LYS B 1 71 ? 6.746 -4.652 1.49 1 91.25 71 LYS B CA 1
ATOM 1480 C C . LYS B 1 71 ? 6.738 -3.389 2.348 1 91.25 71 LYS B C 1
ATOM 1482 O O . LYS B 1 71 ? 6.426 -3.441 3.539 1 91.25 71 LYS B O 1
ATOM 1487 N N . GLY B 1 72 ? 6.945 -2.301 1.737 1 94.81 72 GLY B N 1
ATOM 1488 C CA . GLY B 1 72 ? 7.07 -1.063 2.488 1 94.81 72 GLY B CA 1
ATOM 1489 C C . GLY B 1 72 ? 5.793 -0.246 2.512 1 94.81 72 GLY B C 1
ATOM 1490 O O . GLY B 1 72 ? 5.707 0.762 3.215 1 94.81 72 GLY B O 1
ATOM 1491 N N . MET B 1 73 ? 4.855 -0.718 1.819 1 96.19 73 MET B N 1
ATOM 1492 C CA . MET B 1 73 ? 3.654 0.093 1.649 1 96.19 73 MET B CA 1
ATOM 1493 C C . MET B 1 73 ? 2.906 0.241 2.971 1 96.19 73 MET B C 1
ATOM 1495 O O . MET B 1 73 ? 2.443 1.333 3.307 1 96.19 73 MET B O 1
ATOM 1499 N N . LYS B 1 74 ? 2.74 -0.845 3.734 1 94.88 74 LYS B N 1
ATOM 1500 C CA . LYS B 1 74 ? 2.074 -0.786 5.031 1 94.88 74 LYS B CA 1
ATOM 1501 C C . LYS B 1 74 ? 2.771 0.202 5.965 1 94.88 74 LYS B C 1
ATOM 1503 O O . LYS B 1 74 ? 2.115 1.019 6.613 1 94.88 74 LYS B O 1
ATOM 1508 N N . LYS B 1 75 ? 3.996 0.124 6.023 1 97.25 75 LYS B N 1
ATOM 1509 C CA . LYS B 1 75 ? 4.781 1.021 6.867 1 97.25 75 LYS B CA 1
ATOM 1510 C C . LYS B 1 75 ? 4.652 2.467 6.402 1 97.25 75 LYS B C 1
ATOM 1512 O O . LYS B 1 75 ? 4.531 3.381 7.223 1 97.25 75 LYS B O 1
ATOM 1517 N N . GLU B 1 76 ? 4.66 2.662 5.094 1 97.88 76 GLU B N 1
ATOM 1518 C CA . GLU B 1 76 ? 4.543 4.016 4.555 1 97.88 76 GLU B CA 1
ATOM 1519 C C . GLU B 1 76 ? 3.195 4.637 4.91 1 97.88 76 GLU B C 1
ATOM 1521 O O . GLU B 1 76 ? 3.125 5.809 5.277 1 97.88 76 GLU B O 1
ATOM 1526 N N . ILE B 1 77 ? 2.242 3.832 4.777 1 98.12 77 ILE B N 1
ATOM 1527 C CA . ILE B 1 77 ? 0.912 4.312 5.133 1 98.12 77 ILE B CA 1
ATOM 1528 C C . ILE B 1 77 ? 0.874 4.676 6.613 1 98.12 77 ILE B C 1
ATOM 1530 O O . ILE B 1 77 ? 0.337 5.723 6.988 1 98.12 77 ILE B O 1
ATOM 1534 N N . GLN B 1 78 ? 1.409 3.844 7.398 1 98.44 78 GLN B N 1
ATOM 1535 C CA . GLN B 1 78 ? 1.446 4.098 8.836 1 98.44 78 GLN B CA 1
ATOM 1536 C C . GLN B 1 78 ? 2.197 5.387 9.148 1 98.44 78 GLN B C 1
ATOM 1538 O O . GLN B 1 78 ? 1.74 6.199 9.953 1 98.44 78 GLN B O 1
ATOM 1543 N N . VAL B 1 79 ? 3.314 5.547 8.539 1 98.75 79 VAL B N 1
ATOM 1544 C CA . VAL B 1 79 ? 4.141 6.727 8.766 1 98.75 79 VAL B CA 1
ATOM 1545 C C . VAL B 1 79 ? 3.377 7.98 8.344 1 98.75 79 VAL B C 1
ATOM 1547 O O . VAL B 1 79 ? 3.354 8.977 9.07 1 98.75 79 VAL B O 1
ATOM 1550 N N . LEU B 1 80 ? 2.752 7.91 7.258 1 98.81 80 LEU B N 1
ATOM 1551 C CA . LEU B 1 80 ? 2.01 9.055 6.746 1 98.81 80 LEU B CA 1
ATOM 1552 C C . LEU B 1 80 ? 0.847 9.406 7.668 1 98.81 80 LEU B C 1
ATOM 1554 O O . LEU B 1 80 ? 0.546 10.586 7.875 1 98.81 80 LEU B O 1
ATOM 1558 N N . ARG B 1 81 ? 0.218 8.422 8.188 1 98.88 81 ARG B N 1
ATOM 1559 C CA . ARG B 1 81 ? -0.866 8.656 9.141 1 98.88 81 ARG B CA 1
ATOM 1560 C C . ARG B 1 81 ? -0.352 9.336 10.406 1 98.88 81 ARG B C 1
ATOM 1562 O O . ARG B 1 81 ? -0.992 10.25 10.922 1 98.88 81 ARG B O 1
ATOM 1569 N N . GLU B 1 82 ? 0.735 8.875 10.891 1 98.88 82 GLU B N 1
ATOM 1570 C CA . GLU B 1 82 ? 1.338 9.469 12.086 1 98.88 82 GLU B CA 1
ATOM 1571 C C . GLU B 1 82 ? 1.774 10.906 11.828 1 98.88 82 GLU B C 1
ATOM 1573 O O . GLU B 1 82 ? 1.575 11.781 12.672 1 98.88 82 GLU B O 1
ATOM 1578 N N . ASP B 1 83 ? 2.369 11.109 10.68 1 98.81 83 ASP B N 1
ATOM 1579 C CA . ASP B 1 83 ? 2.758 12.469 10.297 1 98.81 83 ASP B CA 1
ATOM 1580 C C . ASP B 1 83 ? 1.543 13.391 10.219 1 98.81 83 ASP B C 1
ATOM 1582 O O . ASP B 1 83 ? 1.596 14.531 10.672 1 98.81 83 ASP B O 1
ATOM 1586 N N . ASN B 1 84 ? 0.603 12.875 9.609 1 98.81 84 ASN B N 1
ATOM 1587 C CA . ASN B 1 84 ? -0.633 13.648 9.5 1 98.81 84 ASN B CA 1
ATOM 1588 C C . ASN B 1 84 ? -1.183 14.031 10.867 1 98.81 84 ASN B C 1
ATOM 1590 O O . ASN B 1 84 ? -1.584 15.172 11.086 1 98.81 84 ASN B O 1
ATOM 1594 N N . LYS B 1 85 ? -1.191 13.094 11.672 1 98.88 85 LYS B N 1
ATOM 1595 C CA . LYS B 1 85 ? -1.668 13.352 13.031 1 98.88 85 LYS B CA 1
ATOM 1596 C C . LYS B 1 85 ? -0.807 14.398 13.727 1 98.88 85 LYS B C 1
ATOM 1598 O O . LYS B 1 85 ? -1.331 15.312 14.367 1 98.88 85 LYS B O 1
ATOM 1603 N N . ALA B 1 86 ? 0.468 14.281 13.68 1 98.88 86 ALA B N 1
ATOM 1604 C CA . ALA B 1 86 ? 1.396 15.219 14.305 1 98.88 86 ALA B CA 1
ATOM 1605 C C . ALA B 1 86 ? 1.209 16.625 13.75 1 98.88 86 ALA B C 1
ATOM 1607 O O . ALA B 1 86 ? 1.208 17.609 14.5 1 98.88 86 ALA B O 1
ATOM 1608 N N . LEU B 1 87 ? 1.045 16.703 12.461 1 98.81 87 LEU B N 1
ATOM 1609 C CA . LEU B 1 87 ? 0.854 18 11.812 1 98.81 87 LEU B CA 1
ATOM 1610 C C . LEU B 1 87 ? -0.461 18.641 12.25 1 98.81 87 LEU B C 1
ATOM 1612 O O . LEU B 1 87 ? -0.519 19.844 12.5 1 98.81 87 LEU B O 1
ATOM 1616 N N . LYS B 1 88 ? -1.46 17.891 12.305 1 98.88 88 LYS B N 1
ATOM 1617 C CA . LYS B 1 88 ? -2.748 18.391 12.773 1 98.88 88 LYS B CA 1
ATOM 1618 C C . LYS B 1 88 ? -2.646 18.922 14.195 1 98.88 88 LYS B C 1
ATOM 1620 O O . LYS B 1 88 ? -3.195 19.969 14.516 1 98.88 88 LYS B O 1
ATOM 1625 N N . ASN B 1 89 ? -1.948 18.219 15.039 1 98.88 89 ASN B N 1
ATOM 1626 C CA . ASN B 1 89 ? -1.764 18.641 16.422 1 98.88 89 ASN B CA 1
ATOM 1627 C C . ASN B 1 89 ? -0.978 19.953 16.516 1 98.88 89 ASN B C 1
ATOM 1629 O O . ASN B 1 89 ? -1.339 20.844 17.281 1 98.88 89 ASN B O 1
ATOM 1633 N N . ARG B 1 90 ? 0.04 20 15.758 1 98.81 90 ARG B N 1
ATOM 1634 C CA . ARG B 1 90 ? 0.855 21.203 15.758 1 98.81 90 ARG B CA 1
ATOM 1635 C C . ARG B 1 90 ? 0.059 22.406 15.242 1 98.81 90 ARG B C 1
ATOM 1637 O O . ARG B 1 90 ? 0.165 23.5 15.789 1 98.81 90 ARG B O 1
ATOM 1644 N N . LEU B 1 91 ? -0.646 22.141 14.219 1 98.62 91 LEU B N 1
ATOM 1645 C CA . LEU B 1 91 ? -1.481 23.188 13.648 1 98.62 91 LEU B CA 1
ATOM 1646 C C . LEU B 1 91 ? -2.498 23.688 14.672 1 98.62 91 LEU B C 1
ATOM 1648 O O . LEU B 1 91 ? -2.689 24.891 14.828 1 98.62 91 LEU B O 1
ATOM 1652 N N . GLU B 1 92 ? -3.129 22.781 15.273 1 98.5 92 GLU B N 1
ATOM 1653 C CA . GLU B 1 92 ? -4.098 23.156 16.297 1 98.5 92 GLU B CA 1
ATOM 1654 C C . GLU B 1 92 ? -3.449 23.969 17.406 1 98.5 92 GLU B C 1
ATOM 1656 O O . GLU B 1 92 ? -4.016 24.969 17.859 1 98.5 92 GLU B O 1
ATOM 1661 N N . ALA B 1 93 ? -2.314 23.594 17.844 1 98.5 93 ALA B N 1
ATOM 1662 C CA . ALA B 1 93 ? -1.604 24.297 18.906 1 98.5 93 ALA B CA 1
ATOM 1663 C C . ALA B 1 93 ? -1.249 25.719 18.484 1 98.5 93 ALA B C 1
ATOM 1665 O O . ALA B 1 93 ? -1.418 26.656 19.266 1 98.5 93 ALA B O 1
ATOM 1666 N N . VAL B 1 94 ? -0.804 25.828 17.281 1 98.06 94 VAL B N 1
ATOM 1667 C CA . VAL B 1 94 ? -0.381 27.141 16.797 1 98.06 94 VAL B CA 1
ATOM 1668 C C . VAL B 1 94 ? -1.601 28.031 16.594 1 98.06 94 VAL B C 1
ATOM 1670 O O . VAL B 1 94 ? -1.554 29.234 16.875 1 98.06 94 VAL B O 1
ATOM 1673 N N . GLU B 1 95 ? -2.621 27.453 16.047 1 97.56 95 GLU B N 1
ATOM 1674 C CA . GLU B 1 95 ? -3.857 28.203 15.891 1 97.56 95 GLU B CA 1
ATOM 1675 C C . GLU B 1 95 ? -4.379 28.703 17.234 1 97.56 95 GLU B C 1
ATOM 1677 O O . GLU B 1 95 ? -4.855 29.828 17.344 1 97.56 95 GLU B O 1
ATOM 1682 N N . LYS B 1 96 ? -4.301 27.938 18.297 1 97.75 96 LYS B N 1
ATOM 1683 C CA . LYS B 1 96 ? -4.73 28.328 19.625 1 97.75 96 LYS B CA 1
ATOM 1684 C C . LYS B 1 96 ? -3.855 29.453 20.172 1 97.75 96 LYS B C 1
ATOM 1686 O O . LYS B 1 96 ? -4.363 30.422 20.766 1 97.75 96 LYS B O 1
ATOM 1691 N N . ARG B 1 97 ? -2.623 29.375 19.953 1 96.75 97 ARG B N 1
ATOM 1692 C CA . ARG B 1 97 ? -1.694 30.406 20.391 1 96.75 97 ARG B CA 1
ATOM 1693 C C . ARG B 1 97 ? -1.993 31.734 19.703 1 96.75 97 ARG B C 1
ATOM 1695 O O . ARG B 1 97 ? -1.932 32.781 20.344 1 96.75 97 ARG B O 1
ATOM 1702 N N . MET B 1 98 ? -2.262 31.656 18.438 1 93.88 98 MET B N 1
ATOM 1703 C CA . MET B 1 98 ? -2.609 32.844 17.672 1 93.88 98 MET B CA 1
ATOM 1704 C C . MET B 1 98 ? -3.9 33.469 18.203 1 93.88 98 MET B C 1
ATOM 1706 O O . MET B 1 98 ? -4 34.688 18.328 1 93.88 98 MET B O 1
ATOM 1710 N N . ASP B 1 99 ? -4.844 32.594 18.422 1 95 99 ASP B N 1
ATOM 1711 C CA . ASP B 1 99 ? -6.113 33.062 18.969 1 95 99 ASP B CA 1
ATOM 1712 C C . ASP B 1 99 ? -5.906 33.75 20.312 1 95 99 ASP B C 1
ATOM 1714 O O . ASP B 1 99 ? -6.508 34.781 20.594 1 95 99 ASP B O 1
ATOM 1718 N N . ASP B 1 100 ? -5.051 33.219 21.172 1 94.62 100 ASP B N 1
ATOM 1719 C CA . ASP B 1 100 ? -4.75 33.781 22.484 1 94.62 100 ASP B CA 1
ATOM 1720 C C . ASP B 1 100 ? -4.078 35.156 22.344 1 94.62 100 ASP B C 1
ATOM 1722 O O . ASP B 1 100 ? -4.406 36.062 23.078 1 94.62 100 ASP B O 1
ATOM 1726 N N . LEU B 1 101 ? -3.223 35.25 21.406 1 90.06 101 LEU B N 1
ATOM 1727 C CA . LEU B 1 101 ? -2.521 36.5 21.156 1 90.06 101 LEU B CA 1
ATOM 1728 C C . LEU B 1 101 ? -3.488 37.562 20.672 1 90.06 101 LEU B C 1
ATOM 1730 O O . LEU B 1 101 ? -3.41 38.719 21.109 1 90.06 101 LEU B O 1
ATOM 1734 N N . GLN B 1 102 ? -4.32 37.188 19.781 1 91.81 102 GLN B N 1
ATOM 1735 C CA . GLN B 1 102 ? -5.301 38.125 19.234 1 91.81 102 GLN B CA 1
ATOM 1736 C C . GLN B 1 102 ? -6.258 38.594 20.328 1 91.81 102 GLN B C 1
ATOM 1738 O O . GLN B 1 102 ? -6.621 39.781 20.359 1 91.81 102 GLN B O 1
ATOM 1743 N N . ASN B 1 103 ? -6.637 37.75 21.25 1 93.25 103 ASN B N 1
ATOM 1744 C CA . ASN B 1 103 ? -7.523 38.094 22.344 1 93.25 103 ASN B CA 1
ATOM 1745 C C . ASN B 1 103 ? -6.848 39.062 23.328 1 93.25 103 ASN B C 1
ATOM 1747 O O . ASN B 1 103 ? -7.48 40 23.812 1 93.25 103 ASN B O 1
ATOM 1751 N N . ASP B 1 104 ? -5.582 38.844 23.516 1 89.94 104 ASP B N 1
ATOM 1752 C CA . ASP B 1 104 ? -4.816 39.688 24.422 1 89.94 104 ASP B CA 1
ATOM 1753 C C . ASP B 1 104 ? -4.688 41.125 23.859 1 89.94 104 ASP B C 1
ATOM 1755 O O . ASP B 1 104 ? -4.809 42.094 24.609 1 89.94 104 ASP B O 1
ATOM 1759 N N . ILE B 1 105 ? -4.523 41.219 22.594 1 86.31 105 ILE B N 1
ATOM 1760 C CA . ILE B 1 105 ? -4.414 42.531 21.938 1 86.31 105 ILE B CA 1
ATOM 1761 C C . ILE B 1 105 ? -5.762 43.25 21.969 1 86.31 105 ILE B C 1
ATOM 1763 O O . ILE B 1 105 ? -5.828 44.438 22.266 1 86.31 105 ILE B O 1
ATOM 1767 N N . GLY B 1 106 ? -6.793 42.531 21.75 1 87.38 106 GLY B N 1
ATOM 1768 C CA . GLY B 1 106 ? -8.125 43.125 21.797 1 87.38 106 GLY B CA 1
ATOM 1769 C C . GLY B 1 106 ? -8.508 43.625 23.172 1 87.38 106 GLY B C 1
ATOM 1770 O O . GLY B 1 106 ? -9.094 44.719 23.297 1 87.38 106 GLY B O 1
ATOM 1771 N N . GLU B 1 107 ? -8.156 42.938 24.25 1 88.94 107 GLU B N 1
ATOM 1772 C CA . GLU B 1 107 ? -8.445 43.375 25.625 1 88.94 107 GLU B CA 1
ATOM 1773 C C . GLU B 1 107 ? -7.645 44.594 26.016 1 88.94 107 GLU B C 1
ATOM 1775 O O . GLU B 1 107 ? -8.164 45.5 26.688 1 88.94 107 GLU B O 1
ATOM 1780 N N . SER B 1 108 ? -6.469 44.781 25.609 1 84.81 108 SER B N 1
ATOM 1781 C CA . SER B 1 108 ? -5.641 45.938 25.875 1 84.81 108 SER B CA 1
ATOM 1782 C C . SER B 1 108 ? -6.207 47.188 25.203 1 84.81 108 SER B C 1
ATOM 1784 O O . SER B 1 108 ? -6.211 48.281 25.797 1 84.81 108 SER B O 1
ATOM 1786 N N . ASP B 1 109 ? -6.762 47 24.016 1 85.44 109 ASP B N 1
ATOM 1787 C CA . ASP B 1 109 ? -7.367 48.094 23.297 1 85.44 109 ASP B CA 1
ATOM 1788 C C . ASP B 1 109 ? -8.625 48.594 24 1 85.44 109 ASP B C 1
ATOM 1790 O O . ASP B 1 109 ? -8.859 49.812 24.094 1 85.44 109 ASP B O 1
ATOM 1794 N N . ARG B 1 110 ? -9.398 47.719 24.641 1 88.38 110 ARG B N 1
ATOM 1795 C CA . ARG B 1 110 ? -10.617 48.094 25.359 1 88.38 110 ARG B CA 1
ATOM 1796 C C . ARG B 1 110 ? -10.305 48.812 26.672 1 88.38 110 ARG B C 1
ATOM 1798 O O . ARG B 1 110 ? -10.992 49.75 27.031 1 88.38 110 ARG B O 1
ATOM 1805 N N . ARG B 1 111 ? -9.203 48.562 27.297 1 87.5 111 ARG B N 1
ATOM 1806 C CA . ARG B 1 111 ? -8.781 49.156 28.547 1 87.5 111 ARG B CA 1
ATOM 1807 C C . ARG B 1 111 ? -8.25 50.594 28.312 1 87.5 111 ARG B C 1
ATOM 1809 O O . ARG B 1 111 ? -8.508 51.5 29.094 1 87.5 111 ARG B O 1
ATOM 1816 N N . ASN B 1 112 ? -7.684 50.781 27.156 1 84.5 112 ASN B N 1
ATOM 1817 C CA . ASN B 1 112 ? -7.141 52.094 26.828 1 84.5 112 ASN B CA 1
ATOM 1818 C C . ASN B 1 112 ? -8.242 53.062 26.391 1 84.5 112 ASN B C 1
ATOM 1820 O O . ASN B 1 112 ? -8.133 54.25 26.609 1 84.5 112 ASN B O 1
ATOM 1824 N N . LYS B 1 113 ? -9.375 52.562 25.953 1 86.44 113 LYS B N 1
ATOM 1825 C CA . LYS B 1 113 ? -10.492 53.438 25.547 1 86.44 113 LYS B CA 1
ATOM 1826 C C . LYS B 1 113 ? -11.352 53.812 26.75 1 86.44 113 LYS B C 1
ATOM 1828 O O . LYS B 1 113 ? -12.078 54.812 26.703 1 86.44 113 LYS B O 1
ATOM 1833 N N . ARG B 1 114 ? -11.227 53.156 27.797 1 86.44 114 ARG B N 1
ATOM 1834 C CA . ARG B 1 114 ? -11.992 53.438 29 1 86.44 114 ARG B CA 1
ATOM 1835 C C . ARG B 1 114 ? -11.219 54.375 29.938 1 86.44 114 ARG B C 1
ATOM 1837 O O . ARG B 1 114 ? -11.758 54.844 30.938 1 86.44 114 ARG B O 1
ATOM 1844 N N . ARG B 1 115 ? -9.969 54.844 29.578 1 71.5 115 ARG B N 1
ATOM 1845 C CA . ARG B 1 115 ? -9.203 55.844 30.328 1 71.5 115 ARG B CA 1
ATOM 1846 C C . ARG B 1 115 ? -9.211 57.188 29.641 1 71.5 115 ARG B C 1
ATOM 1848 O O . ARG B 1 115 ? -9.219 57.25 28.406 1 71.5 115 ARG B O 1
#

InterPro domains:
  IPR001965 Zinc finger, PHD-type [SM00249] (15-67)
  IPR011011 Zinc finger, FYVE/PHD-type [SSF57903] (11-75)
  IPR013083 Zinc finger, RING/FYVE/PHD-type [G3DSA:3.30.40.10] (13-103)
  IPR019786 Zinc finger, PHD-type, conserved site [PS01359] (16-66)
  IPR019787 Zinc finger, PHD-finger [PF27108] (15-67)
  IPR019787 Zinc finger, PHD-finger [PS50016] (13-69)

pLDDT: mean 88.89, std 15.66, range [29.09, 98.88]

Organism: NCBI:txid1843537

Secondary structure (DSSP, 8-state):
-------------PBBTTT-SB--SSEEE-TTT--EEETTTTT--HHHHHHHHHHGGGSB---HHHHHHHHHHHHHHHHHHHHHHHHHHHHHHHHHHHHHHHHHHHHHHHHHHT-/-------------PBBTTT-SB--SSEEE-TTT--EEETTTTT--HHHHHHHHHHGGGSB---HHHHHHHHHHHHHHHHHHHHHHHHHHHHHHHHHHHHHHHHHHHHHHHHHHT-

Radius of gyration: 29.61 Å; Cα contacts (8 Å, |Δi|>4): 237; chains: 2; bounding box: 28×105×63 Å